Protein AF-A0A352KSY1-F1 (afdb_monomer)

Secondary structure (DSSP, 8-state):
---HHHHHHHHHHHHS--TT-------S-GGGS-HHHHTTS---PPPPPPHHHHHHHHHHHHHHTT-EE-HHHHHHHHHHTTT-HHHHHHHHHHHHHHHTTEE-HHHHHHHH-PPPHHHHHHHHHHHHTT-HHHHHHHHHHHHHTT--HHHHHHHHHHHHHHHHHHHH-GGGHHHHGGGS-HHHHHHHHHHTTT--HHHHHHHHHHHHHHHHHHTT-S-HHHHHHHHHHHHHTT-

pLDDT: mean 88.91, std 5.98, range [48.97, 97.12]

Sequence (235 aa):
MLTKEAFNALLKTLEEPPAHAIFILATTEAEKLLATILSRVQRFDFRKLTVPEIMARLGTVASCENVRADEDALRLIAVNSDGCLRDAESALEQVIALSGNAVGAKDVKEILGTIDIETAREFVNFLIKNNLAGAFRFLHQLNDGGSDPQEFAKALIGYFRKMTVLKVDSSLGKFIGAELTGEQMLNLQEQIRDVSVNDLSAILKKIVAAEQEMKKSPFPFLHLELAAVDIIEKN

Nearest PDB structures (foldseek):
  8vap-assembly1_D  TM=8.338E-01  e=7.666E-12  Escherichia coli
  3glg-assembly2_H  TM=8.133E-01  e=3.381E-11  Escherichia coli K-12
  3glf-assembly2_G  TM=6.514E-01  e=3.090E-11  Escherichia coli K-12
  1njf-assembly4_D  TM=9.514E-01  e=1.301E-05  Escherichia coli
  8umv-assembly1_D  TM=7.364E-01  e=1.002E-06  Homo sapiens

Structure (mmCIF, N/CA/C/O backbone):
data_AF-A0A352KSY1-F1
#
_entry.id   AF-A0A352KSY1-F1
#
loop_
_atom_site.group_PDB
_atom_site.id
_atom_site.type_symbol
_atom_site.label_atom_id
_atom_site.label_alt_id
_atom_site.label_comp_id
_atom_site.label_asym_id
_atom_site.label_entity_id
_atom_site.label_seq_id
_atom_site.pdbx_PDB_ins_code
_atom_site.Cartn_x
_atom_site.Cartn_y
_atom_site.Cartn_z
_atom_site.occupancy
_atom_site.B_iso_or_equiv
_atom_site.auth_seq_id
_atom_site.auth_comp_id
_atom_site.auth_asym_id
_atom_site.auth_atom_id
_atom_site.pdbx_PDB_model_num
ATOM 1 N N . MET A 1 1 ? 22.011 -13.598 -0.277 1.00 62.31 1 MET A N 1
ATOM 2 C CA . MET A 1 1 ? 23.116 -12.614 -0.296 1.00 62.31 1 MET A CA 1
ATOM 3 C C . MET A 1 1 ? 24.342 -13.263 -0.908 1.00 62.31 1 MET A C 1
ATOM 5 O O . MET A 1 1 ? 24.529 -14.454 -0.694 1.00 62.31 1 MET A O 1
ATOM 9 N N . LEU A 1 2 ? 25.131 -12.516 -1.685 1.00 70.50 2 LEU A N 1
ATOM 10 C CA . LEU A 1 2 ? 26.397 -13.015 -2.236 1.00 70.50 2 LEU A CA 1
ATOM 11 C C . LEU A 1 2 ? 27.330 -13.442 -1.093 1.00 70.50 2 LEU A C 1
ATOM 13 O O . LEU A 1 2 ? 27.388 -12.779 -0.056 1.00 70.50 2 LEU A O 1
ATOM 17 N N . THR A 1 3 ? 28.044 -14.552 -1.275 1.00 83.31 3 THR A N 1
ATOM 18 C CA . THR A 1 3 ? 29.060 -14.995 -0.313 1.00 83.31 3 THR A CA 1
ATOM 19 C C . THR A 1 3 ? 30.245 -14.026 -0.306 1.00 83.31 3 THR A C 1
ATOM 21 O O . THR A 1 3 ? 30.450 -13.266 -1.258 1.00 83.31 3 THR A O 1
ATOM 24 N N . LYS A 1 4 ? 31.050 -14.038 0.763 1.00 78.50 4 LYS A N 1
ATOM 25 C CA . LYS A 1 4 ? 32.234 -13.164 0.866 1.00 78.50 4 LYS A CA 1
ATOM 26 C C . LYS A 1 4 ? 33.229 -13.427 -0.268 1.00 78.50 4 LYS A C 1
ATOM 28 O O . LYS A 1 4 ? 33.840 -12.500 -0.792 1.00 78.50 4 LYS A O 1
ATOM 33 N N . GLU A 1 5 ? 33.356 -14.683 -0.677 1.00 84.75 5 GLU A N 1
ATOM 34 C CA . GLU A 1 5 ? 34.229 -15.129 -1.758 1.00 84.75 5 GLU A CA 1
ATOM 35 C C . GLU A 1 5 ? 33.758 -14.573 -3.107 1.00 84.75 5 GLU A C 1
ATOM 37 O O . GLU A 1 5 ? 34.563 -14.026 -3.861 1.00 84.75 5 GLU A O 1
ATOM 42 N N . ALA A 1 6 ? 32.448 -14.628 -3.376 1.00 83.50 6 ALA A N 1
ATOM 43 C CA . ALA A 1 6 ? 31.854 -14.052 -4.582 1.00 83.50 6 ALA A CA 1
ATOM 44 C C . ALA A 1 6 ? 32.019 -12.522 -4.627 1.00 83.50 6 ALA A C 1
ATOM 46 O O . ALA A 1 6 ? 32.294 -11.959 -5.685 1.00 83.50 6 ALA A O 1
ATOM 47 N N . PHE A 1 7 ? 31.927 -11.852 -3.475 1.00 81.00 7 PHE A N 1
ATOM 48 C CA . PHE A 1 7 ? 32.159 -10.411 -3.358 1.00 81.00 7 PHE A CA 1
ATOM 49 C C . PHE A 1 7 ? 33.599 -10.002 -3.696 1.00 81.00 7 PHE A C 1
ATOM 51 O O . PHE A 1 7 ? 33.810 -9.036 -4.427 1.00 81.00 7 PHE A O 1
ATOM 58 N N . ASN A 1 8 ? 34.592 -10.744 -3.203 1.00 80.31 8 ASN A N 1
ATOM 59 C CA . ASN A 1 8 ? 35.999 -10.463 -3.496 1.00 80.31 8 ASN A CA 1
ATOM 60 C C . ASN A 1 8 ? 36.351 -10.725 -4.966 1.00 80.31 8 ASN A C 1
ATOM 62 O O . ASN A 1 8 ? 37.153 -9.992 -5.543 1.00 80.31 8 ASN A O 1
ATOM 66 N N . ALA A 1 9 ? 35.750 -11.749 -5.577 1.00 84.62 9 ALA A N 1
ATOM 67 C CA . ALA A 1 9 ? 35.898 -11.996 -7.007 1.00 84.62 9 ALA A CA 1
ATOM 68 C C . ALA A 1 9 ? 35.322 -10.832 -7.830 1.00 84.62 9 ALA A C 1
ATOM 70 O O . ALA A 1 9 ? 36.007 -10.316 -8.710 1.00 84.62 9 ALA A O 1
ATOM 71 N N . LEU A 1 10 ? 34.120 -10.360 -7.477 1.00 87.50 10 LEU A N 1
ATOM 72 C CA . LEU A 1 10 ? 33.480 -9.218 -8.133 1.00 87.50 10 LEU A CA 1
ATOM 73 C C . LEU A 1 10 ? 34.322 -7.939 -8.021 1.00 87.50 10 LEU A C 1
ATOM 75 O O . LEU A 1 10 ? 34.452 -7.219 -9.004 1.00 87.50 10 LEU A O 1
ATOM 79 N N . LEU A 1 11 ? 34.928 -7.666 -6.860 1.00 87.50 11 LEU A N 1
ATOM 80 C CA . LEU A 1 11 ? 35.776 -6.483 -6.662 1.00 87.50 11 LEU A CA 1
ATOM 81 C C . LEU A 1 11 ? 36.972 -6.444 -7.617 1.00 87.50 11 LEU A C 1
ATOM 83 O O . LEU A 1 11 ? 37.213 -5.406 -8.227 1.00 87.50 11 LEU A O 1
ATOM 87 N N . LYS A 1 12 ? 37.673 -7.571 -7.792 1.00 86.94 12 LYS A N 1
ATOM 88 C CA . LYS A 1 12 ? 38.798 -7.657 -8.738 1.00 86.94 12 LYS A CA 1
ATOM 89 C C . LYS A 1 12 ? 38.348 -7.362 -10.166 1.00 86.94 12 LYS A C 1
ATOM 91 O O . LYS A 1 12 ? 39.032 -6.663 -10.901 1.00 86.94 12 LYS A O 1
ATOM 96 N N . THR A 1 13 ? 37.179 -7.867 -10.550 1.00 89.00 13 THR A N 1
ATOM 97 C CA . THR A 1 13 ? 36.628 -7.637 -11.888 1.00 89.00 13 THR A CA 1
ATOM 98 C C . THR A 1 13 ? 36.093 -6.216 -12.074 1.00 89.00 13 THR A C 1
ATOM 100 O O . THR A 1 13 ? 36.145 -5.700 -13.181 1.00 89.00 13 THR A O 1
ATOM 103 N N . LEU A 1 14 ? 35.600 -5.557 -11.022 1.00 88.94 14 LEU A N 1
ATOM 104 C CA . LEU A 1 14 ? 35.189 -4.149 -11.086 1.00 88.94 14 LEU A CA 1
ATOM 105 C C . LEU A 1 14 ? 36.383 -3.183 -11.145 1.00 88.94 14 LEU A C 1
ATOM 107 O O . LEU A 1 14 ? 36.225 -2.074 -11.646 1.00 88.94 14 LEU A O 1
ATOM 111 N N . GLU A 1 15 ? 37.551 -3.574 -10.628 1.00 87.44 15 GLU A N 1
ATOM 112 C CA . GLU A 1 15 ? 38.789 -2.784 -10.723 1.00 87.44 15 GLU A CA 1
ATOM 113 C C . GLU A 1 15 ? 39.389 -2.801 -12.128 1.00 87.44 15 GLU A C 1
ATOM 115 O O . GLU A 1 15 ? 39.784 -1.755 -12.638 1.00 87.44 15 GLU A O 1
ATOM 120 N N . GLU A 1 16 ? 39.410 -3.970 -12.766 1.00 89.94 16 GLU A N 1
ATOM 121 C CA . GLU A 1 16 ? 39.921 -4.153 -14.125 1.00 89.94 16 GLU A CA 1
ATOM 122 C C . GLU A 1 16 ? 38.861 -4.856 -14.990 1.00 89.94 16 GLU A C 1
ATOM 124 O O . GLU A 1 16 ? 38.991 -6.045 -15.308 1.00 89.94 16 GLU A O 1
ATOM 129 N N . PRO A 1 17 ? 37.764 -4.157 -15.349 1.00 89.38 17 PRO A N 1
ATOM 130 C CA . PRO A 1 17 ? 36.684 -4.767 -16.106 1.00 89.38 17 PRO A CA 1
ATOM 131 C C . PRO A 1 17 ? 37.155 -5.118 -17.523 1.00 89.38 17 PRO A C 1
ATOM 133 O O . PRO A 1 17 ? 37.786 -4.295 -18.193 1.00 89.38 17 PRO A O 1
ATOM 136 N N . PRO A 1 18 ? 36.824 -6.320 -18.032 1.00 92.69 18 PRO A N 1
ATOM 137 C CA . PRO A 1 18 ? 37.067 -6.652 -19.426 1.00 92.69 18 PRO A CA 1
ATOM 138 C C . PRO A 1 18 ? 36.386 -5.632 -20.343 1.00 92.69 18 PRO A C 1
ATOM 140 O O . PRO A 1 18 ? 35.224 -5.299 -20.133 1.00 92.69 18 PRO A O 1
ATOM 143 N N . ALA A 1 19 ? 37.064 -5.199 -21.409 1.00 93.19 19 ALA A N 1
ATOM 144 C CA . ALA A 1 19 ? 36.550 -4.154 -22.305 1.00 93.19 19 ALA A CA 1
ATOM 145 C C . ALA A 1 19 ? 35.193 -4.482 -22.967 1.00 93.19 19 ALA A C 1
ATOM 147 O O . ALA A 1 19 ? 34.510 -3.588 -23.453 1.00 93.19 19 ALA A O 1
ATOM 148 N N . HIS A 1 20 ? 34.804 -5.760 -22.999 1.00 93.88 20 HIS A N 1
ATOM 149 C CA . HIS A 1 20 ? 33.538 -6.229 -23.563 1.00 93.88 20 HIS A CA 1
ATOM 150 C C . HIS A 1 20 ? 32.413 -6.384 -22.525 1.00 93.88 20 HIS A C 1
ATOM 152 O O . HIS A 1 20 ? 31.290 -6.717 -22.901 1.00 93.88 20 HIS A O 1
ATOM 158 N N . ALA A 1 21 ? 32.698 -6.212 -21.231 1.00 92.06 21 ALA A N 1
ATOM 159 C CA . ALA A 1 21 ? 31.757 -6.489 -20.154 1.00 92.06 21 ALA A CA 1
ATOM 160 C C . ALA A 1 21 ? 31.179 -5.194 -19.565 1.00 92.06 21 ALA A C 1
ATOM 162 O O . ALA A 1 21 ? 31.911 -4.265 -19.230 1.00 92.06 21 ALA A O 1
ATOM 163 N N . ILE A 1 22 ? 29.855 -5.166 -19.387 1.00 91.31 22 ILE A N 1
ATOM 164 C CA . ILE A 1 22 ? 29.139 -4.107 -18.669 1.00 91.31 22 ILE A CA 1
ATOM 165 C C . ILE A 1 22 ? 28.475 -4.736 -17.446 1.00 91.31 22 ILE A C 1
ATOM 167 O O . ILE A 1 22 ? 27.723 -5.702 -17.570 1.00 91.31 22 ILE A O 1
ATOM 171 N N . PHE A 1 23 ? 28.736 -4.174 -16.266 1.00 91.19 23 PHE A N 1
ATOM 172 C CA . PHE A 1 23 ? 28.132 -4.619 -15.014 1.00 91.19 23 PHE A CA 1
ATOM 173 C C . PHE A 1 23 ? 26.965 -3.712 -14.634 1.00 91.19 23 PHE A C 1
ATOM 175 O O . PHE A 1 23 ? 27.137 -2.506 -14.465 1.00 91.19 23 PHE A O 1
ATOM 182 N N . ILE A 1 24 ? 25.785 -4.307 -14.456 1.00 92.62 24 ILE A N 1
ATOM 183 C CA . ILE A 1 24 ? 24.602 -3.633 -13.918 1.00 92.62 24 ILE A CA 1
ATOM 184 C C . ILE A 1 24 ? 24.267 -4.297 -12.587 1.00 92.62 24 ILE A C 1
ATOM 186 O O . ILE A 1 24 ? 23.906 -5.472 -12.542 1.00 92.62 24 ILE A O 1
ATOM 190 N N . LEU A 1 25 ? 24.418 -3.546 -11.497 1.00 91.38 25 LEU A N 1
ATOM 191 C CA . LEU A 1 25 ? 24.104 -4.003 -10.147 1.00 91.38 25 LEU A CA 1
ATOM 192 C C . LEU A 1 25 ? 22.786 -3.367 -9.697 1.00 91.38 25 LEU A C 1
ATOM 194 O O . LEU A 1 25 ? 22.633 -2.151 -9.775 1.00 91.38 25 LEU A O 1
ATOM 198 N N . ALA A 1 26 ? 21.860 -4.182 -9.192 1.00 92.69 26 ALA A N 1
ATOM 199 C CA . ALA A 1 26 ? 20.597 -3.729 -8.617 1.00 92.69 26 ALA A CA 1
ATOM 200 C C . ALA A 1 26 ? 20.471 -4.241 -7.175 1.00 92.69 26 ALA A C 1
ATOM 202 O O . ALA A 1 26 ? 20.717 -5.416 -6.903 1.00 92.69 26 ALA A O 1
ATOM 203 N N . THR A 1 27 ? 20.106 -3.359 -6.244 1.00 89.81 27 THR A N 1
ATOM 204 C CA . THR A 1 27 ? 19.865 -3.695 -4.834 1.00 89.81 27 THR A CA 1
ATOM 205 C C . THR A 1 27 ? 18.790 -2.780 -4.257 1.00 89.81 27 THR A C 1
ATOM 207 O O . THR A 1 27 ? 18.682 -1.624 -4.658 1.00 89.81 27 THR A O 1
ATOM 210 N N . THR A 1 28 ? 18.020 -3.288 -3.298 1.00 90.00 28 THR A N 1
ATOM 211 C CA . THR A 1 28 ? 17.089 -2.500 -2.475 1.00 90.00 28 THR A CA 1
ATOM 212 C C . THR A 1 28 ? 17.736 -1.995 -1.181 1.00 90.00 28 THR A C 1
ATOM 214 O O . THR A 1 28 ? 17.131 -1.196 -0.479 1.00 90.00 28 THR A O 1
ATOM 217 N N . GLU A 1 29 ? 18.951 -2.459 -0.864 1.00 88.81 29 GLU A N 1
ATOM 218 C CA . GLU A 1 29 ? 19.676 -2.188 0.388 1.00 88.81 29 GLU A CA 1
ATOM 219 C C . GLU A 1 29 ? 21.105 -1.727 0.060 1.00 88.81 29 GLU A C 1
ATOM 221 O O . GLU A 1 29 ? 22.086 -2.465 0.210 1.00 88.81 29 GLU A O 1
ATOM 226 N N . ALA A 1 30 ? 21.229 -0.521 -0.501 1.00 87.19 30 ALA A N 1
ATOM 227 C CA . ALA A 1 30 ? 22.510 0.023 -0.958 1.00 87.19 30 ALA A CA 1
ATOM 228 C C . ALA A 1 30 ? 23.492 0.264 0.201 1.00 87.19 30 ALA A C 1
ATOM 230 O O . ALA A 1 30 ? 24.701 0.139 0.026 1.00 87.19 30 ALA A O 1
ATOM 231 N N . GLU A 1 31 ? 22.981 0.549 1.394 1.00 85.62 31 GLU A N 1
ATOM 232 C CA . GLU A 1 31 ? 23.737 0.739 2.632 1.00 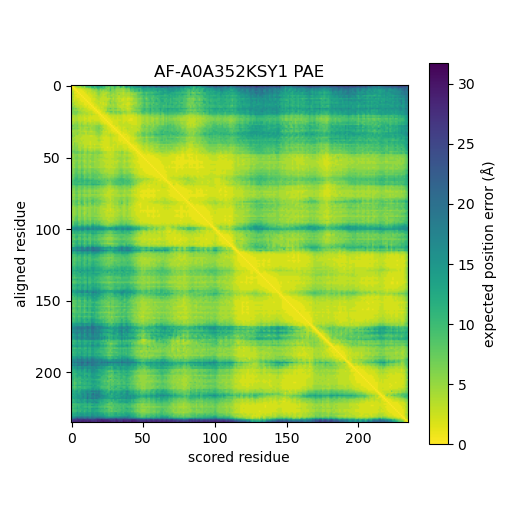85.62 31 GLU A CA 1
ATOM 233 C C . GLU A 1 31 ? 24.431 -0.533 3.129 1.00 85.62 31 GLU A C 1
ATOM 235 O O . GLU A 1 31 ? 25.406 -0.451 3.873 1.00 85.62 31 GLU A O 1
ATOM 240 N N . LYS A 1 32 ? 23.966 -1.713 2.698 1.00 85.44 32 LYS A N 1
ATOM 241 C CA . LYS A 1 32 ? 24.622 -2.991 3.002 1.00 85.44 32 LYS A CA 1
ATOM 242 C C . LYS A 1 32 ? 25.787 -3.299 2.061 1.00 85.44 32 LYS A C 1
ATOM 244 O O . LYS A 1 32 ? 26.522 -4.259 2.301 1.00 85.44 32 LYS A O 1
ATOM 249 N N . LEU A 1 33 ? 25.964 -2.522 0.990 1.00 84.62 33 LEU A N 1
ATOM 250 C CA . LEU A 1 33 ? 27.108 -2.664 0.096 1.00 84.62 33 LEU A CA 1
ATOM 251 C C . LEU A 1 33 ? 28.351 -2.007 0.695 1.00 84.62 33 LEU A C 1
ATOM 253 O O . LEU A 1 33 ? 28.305 -0.943 1.306 1.00 84.62 33 LEU A O 1
ATOM 257 N N . LEU A 1 34 ? 29.498 -2.643 0.470 1.00 84.88 34 LEU A N 1
ATOM 258 C CA . LEU A 1 34 ? 30.784 -2.105 0.891 1.00 84.88 34 LEU A CA 1
ATOM 259 C C . LEU A 1 34 ? 31.100 -0.817 0.123 1.00 84.88 34 LEU A C 1
ATOM 261 O O . LEU A 1 34 ? 30.922 -0.743 -1.096 1.00 84.88 34 LEU A O 1
ATOM 265 N N . ALA A 1 35 ? 31.675 0.163 0.823 1.00 86.62 35 ALA A N 1
ATOM 266 C CA . ALA A 1 35 ? 32.109 1.426 0.226 1.00 86.62 35 ALA A CA 1
ATOM 267 C C . ALA A 1 35 ? 33.073 1.230 -0.963 1.00 86.62 35 ALA A C 1
ATOM 269 O O . ALA A 1 35 ? 33.082 2.036 -1.889 1.00 86.62 35 ALA A O 1
ATOM 270 N N . THR A 1 36 ? 33.839 0.132 -0.977 1.00 88.50 36 THR A N 1
ATOM 271 C CA . THR A 1 36 ? 34.757 -0.229 -2.069 1.00 88.50 36 THR A CA 1
ATOM 272 C C . THR A 1 36 ? 34.050 -0.522 -3.392 1.00 88.50 36 THR A C 1
ATOM 274 O O . THR A 1 36 ? 34.615 -0.241 -4.447 1.00 88.50 36 THR A O 1
ATOM 277 N N . ILE A 1 37 ? 32.824 -1.049 -3.361 1.00 88.44 37 ILE A N 1
ATOM 278 C CA . ILE A 1 37 ? 32.004 -1.251 -4.565 1.00 88.44 37 ILE A CA 1
ATOM 279 C C . ILE A 1 37 ? 31.373 0.069 -4.975 1.00 88.44 37 ILE A C 1
ATOM 281 O O . ILE A 1 37 ? 31.446 0.446 -6.140 1.00 88.44 37 ILE A O 1
ATOM 285 N N . LEU A 1 38 ? 30.802 0.794 -4.009 1.00 88.25 38 LEU A N 1
ATOM 286 C CA . LEU A 1 38 ? 30.134 2.069 -4.265 1.00 88.25 38 LEU A CA 1
ATOM 287 C C . LEU A 1 38 ? 31.075 3.105 -4.897 1.00 88.25 38 LEU A C 1
ATOM 289 O O . LEU A 1 38 ? 30.627 3.913 -5.700 1.00 88.25 38 LEU A O 1
ATOM 293 N N . SER A 1 39 ? 32.377 3.051 -4.602 1.00 90.62 39 SER A N 1
ATOM 294 C CA . SER A 1 39 ? 33.374 3.940 -5.210 1.00 90.62 39 SER A CA 1
ATOM 295 C C . SER A 1 39 ? 33.760 3.580 -6.653 1.00 90.62 39 SER A C 1
ATOM 297 O O . SER A 1 39 ? 34.510 4.329 -7.270 1.00 90.62 39 SER A O 1
ATOM 299 N N . ARG A 1 40 ? 33.332 2.421 -7.171 1.00 91.56 40 ARG A N 1
ATOM 300 C CA . ARG A 1 40 ? 33.703 1.881 -8.498 1.00 91.56 40 ARG A CA 1
ATOM 301 C C . ARG A 1 40 ? 32.510 1.754 -9.446 1.00 91.56 40 ARG A C 1
ATOM 303 O O . ARG A 1 40 ? 32.656 1.246 -10.552 1.00 91.56 40 ARG A O 1
ATOM 310 N N . VAL A 1 41 ? 31.329 2.197 -9.021 1.00 91.00 41 VAL A N 1
ATOM 311 C CA . VAL A 1 41 ? 30.102 2.136 -9.819 1.00 91.00 41 VAL A CA 1
ATOM 312 C C . VAL A 1 41 ? 29.494 3.519 -9.962 1.00 91.00 41 VAL A C 1
ATOM 314 O O . VAL A 1 41 ? 29.557 4.343 -9.050 1.00 91.00 41 VAL A O 1
ATOM 317 N N . GLN A 1 42 ? 28.839 3.756 -11.094 1.00 93.06 42 GLN A N 1
ATOM 318 C CA . GLN A 1 42 ? 27.920 4.877 -11.202 1.00 93.06 42 GLN A CA 1
ATOM 319 C C . GLN A 1 42 ? 26.627 4.504 -10.476 1.00 93.06 42 GLN A C 1
ATOM 321 O O . GLN A 1 42 ? 25.911 3.591 -10.891 1.00 93.06 42 GLN A O 1
ATOM 326 N N . ARG A 1 43 ? 26.329 5.207 -9.382 1.00 91.50 43 ARG A N 1
ATOM 327 C CA . ARG A 1 43 ? 25.093 4.998 -8.629 1.00 91.50 43 ARG A CA 1
ATOM 328 C C . ARG A 1 43 ? 23.944 5.762 -9.280 1.00 91.50 43 ARG A C 1
ATOM 330 O O . ARG A 1 43 ? 24.074 6.948 -9.581 1.00 91.50 43 ARG A O 1
ATOM 337 N N . PHE A 1 44 ? 22.823 5.068 -9.441 1.00 93.81 44 PHE A N 1
ATOM 338 C CA . PHE A 1 44 ? 21.536 5.638 -9.814 1.00 93.81 44 PHE A CA 1
ATOM 339 C C . PHE A 1 44 ? 20.514 5.238 -8.757 1.00 93.81 44 PHE A C 1
ATOM 341 O O . PHE A 1 44 ? 20.298 4.050 -8.523 1.00 93.81 44 PHE A O 1
ATOM 348 N N . ASP A 1 45 ? 19.913 6.233 -8.112 1.00 91.44 45 ASP A N 1
ATOM 349 C CA . ASP A 1 45 ? 18.861 6.014 -7.128 1.00 91.44 45 ASP A CA 1
ATOM 350 C C . ASP A 1 45 ? 17.499 6.152 -7.804 1.00 91.44 45 ASP A C 1
ATOM 352 O O . ASP A 1 45 ? 17.158 7.198 -8.360 1.00 91.44 45 ASP A O 1
ATOM 356 N N . PHE A 1 46 ? 16.712 5.082 -7.748 1.00 91.31 46 PHE A N 1
ATOM 357 C CA . PHE A 1 46 ? 15.337 5.087 -8.222 1.00 91.31 46 PHE A CA 1
ATOM 358 C C . PHE A 1 46 ? 14.416 5.452 -7.064 1.00 91.31 46 PHE A C 1
ATOM 360 O O . PHE A 1 46 ? 14.462 4.843 -5.996 1.00 91.31 46 PHE A O 1
ATOM 367 N N . ARG A 1 47 ? 13.563 6.453 -7.280 1.00 91.62 47 ARG A N 1
ATOM 368 C CA . ARG A 1 47 ? 12.470 6.763 -6.357 1.00 91.62 47 ARG A CA 1
ATOM 369 C C . ARG A 1 47 ? 11.245 5.915 -6.682 1.00 91.62 47 ARG A C 1
ATOM 371 O O . ARG A 1 47 ? 11.066 5.482 -7.818 1.00 91.62 47 ARG A O 1
ATOM 378 N N . LYS A 1 48 ? 10.359 5.776 -5.697 1.00 91.06 48 LYS A N 1
ATOM 379 C CA . LYS A 1 48 ? 8.993 5.305 -5.931 1.00 91.06 48 LYS A CA 1
ATOM 380 C C . LYS A 1 48 ? 8.295 6.182 -6.973 1.00 91.06 48 LYS A C 1
ATOM 382 O O . LYS A 1 48 ? 8.503 7.404 -7.021 1.00 91.06 48 LYS A O 1
ATOM 387 N N . LEU A 1 49 ? 7.470 5.546 -7.796 1.00 94.12 49 LEU A N 1
ATOM 388 C CA . LEU A 1 49 ? 6.593 6.263 -8.709 1.00 94.12 49 LEU A CA 1
ATOM 389 C C . LEU A 1 49 ? 5.456 6.916 -7.929 1.00 94.12 49 LEU A C 1
ATOM 391 O O . LEU A 1 49 ? 5.000 6.415 -6.902 1.00 94.12 49 LEU A O 1
ATOM 395 N N . THR A 1 50 ? 5.013 8.057 -8.429 1.00 93.50 50 THR A N 1
ATOM 396 C CA . THR A 1 50 ? 3.820 8.736 -7.937 1.00 93.50 50 THR A CA 1
ATOM 397 C C . THR A 1 50 ? 2.569 8.062 -8.499 1.00 93.50 50 THR A C 1
ATOM 399 O O . THR A 1 50 ? 2.611 7.429 -9.555 1.00 93.50 50 THR A O 1
ATOM 402 N N . VAL A 1 51 ? 1.432 8.229 -7.821 1.00 93.06 51 VAL A N 1
ATOM 403 C CA . VAL A 1 51 ? 0.143 7.687 -8.285 1.00 93.06 51 VAL A CA 1
ATOM 404 C C . VAL A 1 51 ? -0.184 8.108 -9.730 1.00 93.06 51 VAL A C 1
ATOM 406 O O . VAL A 1 51 ? -0.507 7.223 -10.519 1.00 93.06 51 VAL A O 1
ATOM 409 N N . PRO A 1 52 ? -0.016 9.383 -10.149 1.00 94.31 52 PRO A N 1
ATOM 410 C CA . PRO A 1 52 ? -0.264 9.778 -11.537 1.00 94.31 52 PRO A CA 1
ATOM 411 C C . PRO A 1 52 ? 0.666 9.096 -12.550 1.00 94.31 52 PRO A C 1
ATOM 413 O O . PRO A 1 52 ? 0.224 8.754 -13.643 1.00 94.31 52 PRO A O 1
ATOM 416 N N . GLU A 1 53 ? 1.938 8.869 -12.198 1.00 95.62 53 GLU A N 1
ATOM 417 C CA . GLU A 1 53 ? 2.888 8.155 -13.067 1.00 95.62 53 GLU A CA 1
ATOM 418 C C . GLU A 1 53 ? 2.463 6.697 -13.277 1.00 95.62 53 GLU A C 1
ATOM 420 O O . GLU A 1 53 ? 2.498 6.204 -14.405 1.00 95.62 53 GLU A O 1
ATOM 425 N N . ILE A 1 54 ? 2.014 6.022 -12.212 1.00 96.88 54 ILE A N 1
ATOM 426 C CA . ILE A 1 54 ? 1.499 4.651 -12.306 1.00 96.88 54 ILE A CA 1
ATOM 427 C C . ILE A 1 54 ? 0.197 4.629 -13.107 1.00 96.88 54 ILE A C 1
ATOM 429 O O . ILE A 1 54 ? 0.088 3.845 -14.043 1.00 96.88 54 ILE A O 1
ATOM 433 N N . MET A 1 55 ? -0.762 5.511 -12.813 1.00 96.62 55 MET A N 1
ATOM 434 C CA . MET A 1 55 ? -2.030 5.586 -13.551 1.00 96.62 55 MET A CA 1
ATOM 435 C C . MET A 1 55 ? -1.814 5.805 -15.051 1.00 96.62 55 MET A C 1
ATOM 437 O O . MET A 1 55 ? -2.440 5.127 -15.861 1.00 96.62 55 MET A O 1
ATOM 441 N N . ALA A 1 56 ? -0.903 6.706 -15.435 1.00 96.62 56 ALA A N 1
ATOM 442 C CA . ALA A 1 56 ? -0.577 6.947 -16.840 1.00 96.62 56 ALA A CA 1
ATOM 443 C C . ALA A 1 56 ? -0.009 5.689 -17.515 1.00 96.62 56 ALA A C 1
ATOM 445 O O . ALA A 1 56 ? -0.374 5.355 -18.648 1.00 96.62 56 ALA A O 1
ATOM 446 N N . ARG A 1 57 ? 0.859 4.958 -16.807 1.00 97.12 57 ARG A N 1
ATOM 447 C CA . ARG A 1 57 ? 1.423 3.702 -17.300 1.00 97.12 57 ARG A CA 1
ATOM 448 C C . ARG A 1 57 ? 0.358 2.615 -17.432 1.00 97.12 57 ARG A C 1
ATOM 450 O O . ARG A 1 57 ? 0.263 2.018 -18.500 1.00 97.12 57 ARG A O 1
ATOM 457 N N . LEU A 1 58 ? -0.472 2.412 -16.412 1.00 96.69 58 LEU A N 1
ATOM 458 C CA . LEU A 1 58 ? -1.567 1.441 -16.445 1.00 96.69 58 LEU A CA 1
ATOM 459 C C . LEU A 1 58 ? -2.589 1.769 -17.540 1.00 96.69 58 LEU A C 1
ATOM 461 O O . LEU A 1 58 ? -3.031 0.869 -18.242 1.00 96.69 58 LEU A O 1
ATOM 465 N N . GLY A 1 59 ? -2.916 3.047 -17.748 1.00 96.31 59 GLY A N 1
ATOM 466 C CA . GLY A 1 59 ? -3.798 3.476 -18.837 1.00 96.31 59 GLY A CA 1
ATOM 467 C C . GLY A 1 59 ? -3.212 3.186 -20.222 1.00 96.31 59 GLY A C 1
ATOM 468 O O . GLY A 1 59 ? -3.938 2.786 -21.133 1.00 96.31 59 GLY A O 1
ATOM 469 N N . THR A 1 60 ? -1.889 3.318 -20.373 1.00 96.12 60 THR A N 1
ATOM 470 C CA . THR A 1 60 ? -1.182 2.918 -21.601 1.00 96.12 60 THR A CA 1
ATOM 471 C C . THR A 1 60 ? -1.276 1.407 -21.816 1.00 96.12 60 THR A C 1
ATOM 473 O O . THR A 1 60 ? -1.630 0.977 -22.910 1.00 96.12 60 THR A O 1
ATOM 476 N N . VAL A 1 61 ? -1.018 0.609 -20.773 1.00 94.56 61 VAL A N 1
ATOM 477 C CA . VAL A 1 61 ? -1.114 -0.861 -20.823 1.00 94.56 61 VAL A CA 1
ATOM 478 C C . VAL A 1 61 ? -2.538 -1.303 -21.164 1.00 94.56 61 VAL A C 1
ATOM 480 O O . VAL A 1 61 ? -2.728 -2.044 -22.122 1.00 94.56 61 VAL A O 1
ATOM 483 N N . ALA A 1 62 ? -3.550 -0.774 -20.471 1.00 94.12 62 ALA A N 1
ATOM 484 C CA . ALA A 1 62 ? -4.954 -1.076 -20.745 1.00 94.12 62 ALA A CA 1
ATOM 485 C C . ALA A 1 62 ? -5.341 -0.746 -22.197 1.00 94.12 62 ALA A C 1
ATOM 487 O O . ALA A 1 62 ? -6.010 -1.537 -22.856 1.00 94.12 62 ALA A O 1
ATOM 488 N N . SER A 1 63 ? -4.858 0.382 -22.732 1.00 93.19 63 SER A N 1
ATOM 489 C CA . SER A 1 63 ? -5.105 0.766 -24.128 1.00 93.19 63 SER A CA 1
ATOM 490 C C . SER A 1 63 ? -4.440 -0.188 -25.127 1.00 93.19 63 SER A C 1
ATOM 492 O O . SER A 1 63 ? -5.064 -0.549 -26.122 1.00 93.19 63 SER A O 1
ATOM 494 N N . CYS A 1 64 ? -3.200 -0.618 -24.869 1.00 93.62 64 CYS A N 1
ATOM 495 C CA . CYS A 1 64 ? -2.496 -1.608 -25.693 1.00 93.62 64 CYS A CA 1
ATOM 496 C C . CYS A 1 64 ? -3.227 -2.958 -25.730 1.00 93.62 64 CYS A C 1
ATOM 498 O O . CYS A 1 64 ? -3.308 -3.578 -26.789 1.00 93.62 64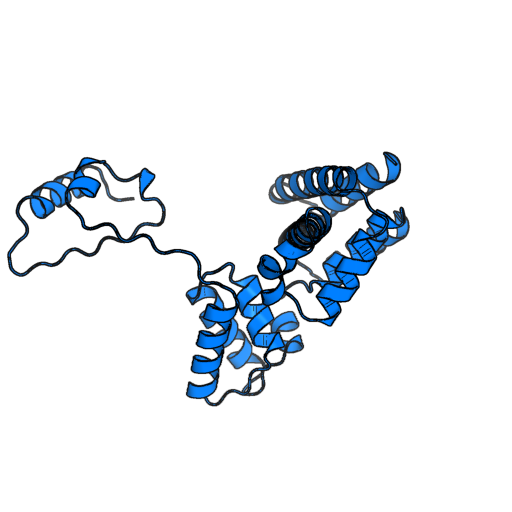 CYS A O 1
ATOM 500 N N . GLU A 1 65 ? -3.814 -3.363 -24.605 1.00 90.94 65 GLU A N 1
ATOM 501 C CA . GLU A 1 65 ? -4.565 -4.615 -24.459 1.00 90.94 65 GLU A CA 1
ATOM 502 C C . GLU A 1 65 ? -6.049 -4.493 -24.870 1.00 90.94 65 GLU A C 1
ATOM 504 O O . GLU A 1 65 ? -6.811 -5.449 -24.753 1.00 90.94 65 GLU A O 1
ATOM 509 N N . ASN A 1 66 ? -6.483 -3.338 -25.397 1.00 92.38 66 ASN A N 1
ATOM 510 C CA . ASN A 1 66 ? -7.881 -3.042 -25.758 1.00 92.38 66 ASN A CA 1
ATOM 511 C C . ASN A 1 66 ? -8.880 -3.217 -24.595 1.00 92.38 66 ASN A C 1
ATOM 513 O O . ASN A 1 66 ? -10.030 -3.624 -24.790 1.00 92.38 66 ASN A O 1
ATOM 517 N N . VAL A 1 67 ? -8.450 -2.873 -23.384 1.00 93.69 67 VAL A N 1
ATOM 518 C CA . VAL A 1 67 ? -9.248 -2.903 -22.156 1.00 93.69 67 VAL A CA 1
ATOM 519 C C . VAL A 1 67 ? -9.707 -1.488 -21.816 1.00 93.69 67 VAL A C 1
ATOM 521 O O . VAL A 1 67 ? -8.919 -0.543 -21.764 1.00 93.69 67 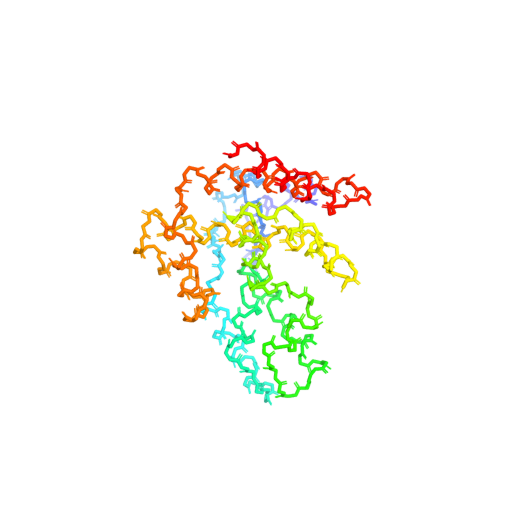VAL A O 1
ATOM 524 N N . ARG A 1 68 ? -10.997 -1.335 -21.517 1.00 92.88 68 ARG A N 1
ATOM 525 C CA . ARG A 1 68 ? -11.558 -0.106 -20.958 1.00 92.88 68 ARG A CA 1
ATOM 526 C C . ARG A 1 68 ? -11.446 -0.155 -19.436 1.00 92.88 68 ARG A C 1
ATOM 528 O O . ARG A 1 68 ? -12.235 -0.837 -18.793 1.00 92.88 68 ARG A O 1
ATOM 535 N N . ALA A 1 69 ? -10.490 0.575 -18.873 1.00 93.56 69 ALA A N 1
ATOM 536 C CA . ALA A 1 69 ? -10.339 0.727 -17.428 1.00 93.56 69 ALA A CA 1
ATOM 537 C C . ALA A 1 69 ? -10.784 2.122 -16.975 1.00 93.56 69 ALA A C 1
ATOM 539 O O . ALA A 1 69 ? -10.356 3.129 -17.543 1.00 93.56 69 ALA A O 1
ATOM 540 N N . ASP A 1 70 ? -11.633 2.178 -15.952 1.00 93.31 70 ASP A N 1
ATOM 541 C CA . ASP A 1 70 ? -12.076 3.434 -15.353 1.00 93.31 70 ASP A CA 1
ATOM 542 C C . ASP A 1 70 ? -10.929 4.113 -14.593 1.00 93.31 70 ASP A C 1
ATOM 544 O O . ASP A 1 70 ? -10.087 3.457 -13.975 1.00 93.31 70 ASP A O 1
ATOM 548 N N . GLU A 1 71 ? -10.911 5.448 -14.578 1.00 92.31 71 GLU A N 1
ATOM 549 C CA . GLU A 1 71 ? -9.854 6.208 -13.900 1.00 92.31 71 GLU A CA 1
ATOM 550 C C . GLU A 1 71 ? -9.775 5.873 -12.401 1.00 92.31 71 GLU A C 1
ATOM 552 O O . GLU A 1 71 ? -8.684 5.707 -11.857 1.00 92.31 71 GLU A O 1
ATOM 557 N N . ASP A 1 72 ? -10.924 5.706 -11.743 1.00 90.25 72 ASP A N 1
ATOM 558 C CA . ASP A 1 72 ? -10.987 5.328 -10.330 1.00 90.25 72 ASP A CA 1
ATOM 559 C C . ASP A 1 72 ? -10.438 3.915 -10.085 1.00 90.25 72 ASP A C 1
ATOM 561 O O . ASP A 1 72 ? -9.806 3.676 -9.057 1.00 90.25 72 ASP A O 1
ATOM 565 N N . ALA A 1 73 ? -10.608 2.992 -11.039 1.00 91.94 73 ALA A N 1
ATOM 566 C CA . ALA A 1 73 ? -10.034 1.650 -10.967 1.00 91.94 73 ALA A CA 1
ATOM 567 C C . ALA A 1 73 ? -8.502 1.710 -11.038 1.00 91.94 73 ALA A C 1
ATOM 569 O O . ALA A 1 73 ? -7.808 1.148 -10.188 1.00 91.94 73 ALA A O 1
ATOM 570 N N . LEU A 1 74 ? -7.970 2.467 -12.004 1.00 94.25 74 LEU A N 1
ATOM 571 C CA . LEU A 1 74 ? -6.530 2.679 -12.150 1.00 94.25 74 LEU A CA 1
ATOM 572 C C . LEU A 1 74 ? -5.931 3.392 -10.934 1.00 94.25 74 LEU A C 1
ATOM 574 O O . LEU A 1 74 ? -4.834 3.039 -10.499 1.00 94.25 74 LEU A O 1
ATOM 578 N N . ARG A 1 75 ? -6.648 4.368 -10.361 1.00 93.25 75 ARG A N 1
ATOM 579 C CA . ARG A 1 75 ? -6.229 5.066 -9.139 1.00 93.25 75 ARG A CA 1
ATOM 580 C C . ARG A 1 75 ? -6.172 4.112 -7.953 1.00 93.25 75 ARG A C 1
ATOM 582 O O . ARG A 1 75 ? -5.180 4.126 -7.230 1.00 93.25 75 ARG A O 1
ATOM 589 N N . LEU A 1 76 ? -7.189 3.267 -7.770 1.00 90.44 76 LEU A N 1
ATOM 590 C CA . LEU A 1 76 ? -7.203 2.268 -6.699 1.00 90.44 76 LEU A CA 1
ATOM 591 C C . LEU A 1 76 ? -6.023 1.305 -6.816 1.00 90.44 76 LEU A C 1
ATOM 593 O O . LEU A 1 76 ? -5.332 1.090 -5.823 1.00 90.44 76 LEU A O 1
ATOM 597 N N . ILE A 1 77 ? -5.741 0.780 -8.011 1.00 93.12 77 ILE A N 1
ATOM 598 C CA . ILE A 1 77 ? -4.569 -0.080 -8.227 1.00 93.12 77 ILE A CA 1
ATOM 599 C C . ILE A 1 77 ? -3.290 0.690 -7.877 1.00 93.12 77 ILE A C 1
ATOM 601 O O . ILE A 1 77 ? -2.514 0.246 -7.038 1.00 93.12 77 ILE A O 1
ATOM 605 N N . ALA A 1 78 ? -3.109 1.888 -8.437 1.00 93.19 78 ALA A N 1
ATOM 606 C CA . ALA A 1 78 ? -1.908 2.692 -8.232 1.00 93.19 78 ALA A CA 1
ATOM 607 C C . ALA A 1 78 ? -1.640 3.051 -6.759 1.00 93.19 78 ALA A C 1
ATOM 609 O O . ALA A 1 78 ? -0.486 3.038 -6.328 1.00 93.19 78 ALA A O 1
ATOM 610 N N . VAL A 1 79 ? -2.685 3.357 -5.982 1.00 89.06 79 VAL A N 1
ATOM 611 C CA . VAL A 1 79 ? -2.576 3.636 -4.541 1.00 89.06 79 VAL A CA 1
ATOM 612 C C . VAL A 1 79 ? -2.170 2.379 -3.770 1.00 89.06 79 VAL A C 1
ATOM 614 O O . VAL A 1 79 ? -1.287 2.453 -2.916 1.00 89.06 79 VAL A O 1
ATOM 617 N N . ASN A 1 80 ? -2.768 1.228 -4.088 1.00 87.62 80 ASN A N 1
ATOM 618 C CA . ASN A 1 80 ? -2.473 -0.036 -3.406 1.00 87.62 80 ASN A CA 1
ATOM 619 C C . ASN A 1 80 ? -1.089 -0.608 -3.757 1.00 87.62 80 ASN A C 1
ATOM 621 O O . ASN A 1 80 ? -0.535 -1.378 -2.980 1.00 87.62 80 ASN A O 1
ATOM 625 N N . SER A 1 81 ? -0.488 -0.205 -4.879 1.00 89.81 81 SER A N 1
ATOM 626 C CA . SER A 1 81 ? 0.847 -0.670 -5.282 1.00 89.81 81 SER A CA 1
ATOM 627 C C . SER A 1 81 ? 2.019 0.070 -4.623 1.00 89.81 81 SER A C 1
ATOM 629 O O . SER A 1 81 ? 3.167 -0.253 -4.915 1.00 89.81 81 SER A O 1
ATOM 631 N N . ASP A 1 82 ? 1.778 1.079 -3.776 1.00 87.00 82 ASP A N 1
ATOM 632 C CA . ASP A 1 82 ? 2.806 1.793 -2.987 1.00 87.00 82 ASP A CA 1
ATOM 633 C C . ASP A 1 82 ? 4.064 2.213 -3.793 1.00 87.00 82 ASP A C 1
ATOM 635 O O . ASP A 1 82 ? 5.214 2.116 -3.345 1.00 87.00 82 ASP A O 1
ATOM 639 N N . GLY A 1 83 ? 3.858 2.681 -5.028 1.00 90.88 83 GLY A N 1
ATOM 640 C CA . GLY A 1 83 ? 4.940 3.134 -5.906 1.00 90.88 83 GLY A CA 1
ATOM 641 C C . GLY A 1 83 ? 5.644 2.034 -6.714 1.00 90.88 83 GLY A C 1
ATOM 642 O O . GLY A 1 83 ? 6.545 2.358 -7.495 1.00 90.88 83 GLY A O 1
ATOM 643 N N . CYS A 1 84 ? 5.262 0.762 -6.546 1.00 93.56 84 CYS A N 1
ATOM 644 C CA . CYS A 1 84 ? 5.790 -0.386 -7.281 1.00 93.56 84 CYS A CA 1
ATOM 645 C C . CYS A 1 84 ? 4.995 -0.626 -8.571 1.00 93.56 84 CYS A C 1
ATOM 647 O O . CYS A 1 84 ? 3.875 -1.133 -8.550 1.00 93.56 84 CYS A O 1
ATOM 649 N N . LEU A 1 85 ? 5.588 -0.295 -9.722 1.00 95.19 85 LEU A N 1
ATOM 650 C CA . LEU A 1 85 ? 4.915 -0.485 -11.011 1.00 95.19 85 LEU A CA 1
ATOM 651 C C . LEU A 1 85 ? 4.611 -1.955 -11.313 1.00 95.19 85 LEU A C 1
ATOM 653 O O . LEU A 1 85 ? 3.570 -2.259 -11.880 1.00 95.19 85 LEU A O 1
ATOM 657 N N . ARG A 1 86 ? 5.515 -2.862 -10.933 1.00 94.50 86 ARG A N 1
ATOM 658 C CA . ARG A 1 86 ? 5.347 -4.293 -11.190 1.00 94.50 86 ARG A CA 1
ATOM 659 C C . ARG A 1 86 ? 4.112 -4.846 -10.483 1.00 94.50 86 ARG A C 1
ATOM 661 O O . ARG A 1 86 ? 3.366 -5.612 -11.086 1.00 94.50 86 ARG A O 1
ATOM 668 N N . ASP A 1 87 ? 3.903 -4.451 -9.230 1.00 93.75 87 ASP A N 1
ATOM 669 C CA . ASP A 1 87 ? 2.739 -4.884 -8.456 1.00 9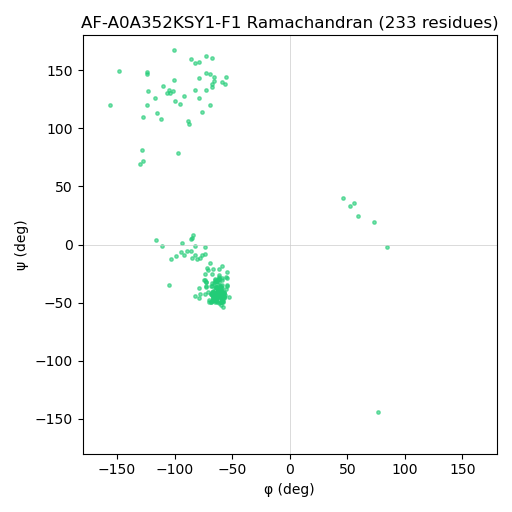3.75 87 ASP A CA 1
ATOM 670 C C . ASP A 1 87 ? 1.456 -4.284 -9.046 1.00 93.75 87 ASP A C 1
ATOM 672 O O . ASP A 1 87 ? 0.440 -4.967 -9.122 1.00 93.75 87 ASP A O 1
ATOM 676 N N . ALA A 1 88 ? 1.524 -3.047 -9.552 1.00 95.62 88 ALA A N 1
ATOM 677 C CA . ALA A 1 88 ? 0.414 -2.390 -10.238 1.00 95.62 88 ALA A CA 1
ATOM 678 C C . ALA A 1 88 ? 0.025 -3.084 -11.553 1.00 95.62 88 ALA A C 1
ATOM 680 O O . ALA A 1 88 ? -1.155 -3.336 -11.788 1.00 95.62 88 ALA A O 1
ATOM 681 N N . GLU A 1 89 ? 1.002 -3.405 -12.408 1.00 95.62 89 GLU A N 1
ATOM 682 C CA . GLU A 1 89 ? 0.768 -4.126 -13.668 1.00 95.62 89 GLU A CA 1
ATOM 683 C C . GLU A 1 89 ? 0.225 -5.538 -13.382 1.00 95.62 89 GLU A C 1
ATOM 685 O O . GLU A 1 89 ? -0.781 -5.927 -13.968 1.00 95.62 89 GLU A O 1
ATOM 690 N N . SER A 1 90 ? 0.787 -6.250 -12.395 1.00 95.31 90 SER A N 1
ATOM 691 C CA . SER A 1 90 ? 0.306 -7.585 -11.991 1.00 95.31 90 SER A CA 1
ATOM 692 C C . SER A 1 90 ? -1.136 -7.550 -11.467 1.00 95.31 90 SER A C 1
ATOM 694 O O . SER A 1 90 ? -1.948 -8.414 -11.794 1.00 95.31 90 SER A O 1
ATOM 696 N N . ALA A 1 91 ? -1.475 -6.537 -10.665 1.00 93.44 91 ALA A N 1
ATOM 697 C CA . ALA A 1 91 ? -2.829 -6.340 -10.160 1.00 93.44 91 ALA A CA 1
ATOM 698 C C . ALA A 1 91 ? -3.819 -6.013 -11.288 1.00 93.44 91 ALA A C 1
ATOM 700 O O . ALA A 1 91 ? -4.923 -6.553 -11.311 1.00 93.44 91 ALA A O 1
ATOM 701 N N . LEU A 1 92 ? -3.427 -5.168 -12.247 1.00 94.94 92 LEU A N 1
ATOM 702 C CA . LEU A 1 92 ? -4.254 -4.868 -13.416 1.00 94.94 92 LEU A CA 1
ATOM 703 C C . LEU A 1 92 ? -4.500 -6.123 -14.263 1.00 94.94 92 LEU A C 1
ATOM 705 O O . LEU A 1 92 ? -5.645 -6.388 -14.621 1.00 94.94 92 LEU A O 1
ATOM 709 N N . GLU A 1 93 ? -3.462 -6.913 -14.540 1.00 93.69 93 GLU A N 1
ATOM 710 C CA . GLU A 1 93 ? -3.582 -8.187 -15.263 1.00 93.69 93 GLU A CA 1
ATOM 711 C C . GLU A 1 93 ? -4.557 -9.144 -14.568 1.00 93.69 93 GLU A C 1
ATOM 713 O O . GLU A 1 93 ? -5.430 -9.723 -15.218 1.00 93.69 93 GLU A O 1
ATOM 718 N N . GLN A 1 94 ? -4.461 -9.273 -13.242 1.00 93.38 94 GLN A N 1
ATOM 719 C CA . GLN A 1 94 ? -5.371 -10.105 -12.456 1.00 93.38 94 GLN A CA 1
ATOM 720 C C . GLN A 1 94 ? -6.827 -9.636 -12.577 1.00 93.38 94 GLN A C 1
ATOM 722 O O . GLN A 1 94 ? -7.729 -10.462 -12.724 1.00 93.38 94 GLN A O 1
ATOM 727 N N . VAL A 1 95 ? -7.064 -8.322 -12.532 1.00 93.62 95 VAL A N 1
ATOM 728 C CA . VAL A 1 95 ? -8.415 -7.759 -12.653 1.00 93.62 95 VAL A CA 1
ATOM 729 C C . VAL A 1 95 ? -8.974 -7.966 -14.062 1.00 93.62 95 VAL A C 1
ATOM 731 O O . VAL A 1 95 ? -10.115 -8.400 -14.209 1.00 93.62 95 VAL A O 1
ATOM 734 N N . ILE A 1 96 ? -8.164 -7.749 -15.102 1.00 93.06 96 ILE A N 1
ATOM 735 C CA . ILE A 1 96 ? -8.551 -7.994 -16.502 1.00 93.06 96 ILE A CA 1
ATOM 736 C C . ILE A 1 96 ? -8.919 -9.463 -16.722 1.00 93.06 96 ILE A C 1
ATOM 738 O O . ILE A 1 96 ? -9.919 -9.761 -17.374 1.00 93.06 96 ILE A O 1
ATOM 742 N N . ALA A 1 97 ? -8.149 -10.393 -16.154 1.00 92.06 97 ALA A N 1
ATOM 743 C CA . ALA A 1 97 ? -8.394 -11.823 -16.315 1.00 92.06 97 ALA A CA 1
ATOM 744 C C . ALA A 1 97 ? -9.759 -12.277 -15.761 1.00 92.06 97 ALA A C 1
ATOM 746 O O . ALA A 1 97 ? -10.303 -13.275 -16.234 1.00 92.06 97 ALA A O 1
ATOM 747 N N . LEU A 1 98 ? -10.311 -11.560 -14.776 1.00 90.94 98 LEU A N 1
ATOM 748 C CA . LEU A 1 98 ? -11.547 -11.931 -14.079 1.00 90.94 98 LEU A CA 1
ATOM 749 C C . LEU A 1 98 ? -12.762 -11.083 -14.495 1.00 90.94 98 LEU A C 1
ATOM 751 O O . LEU A 1 98 ? -13.861 -11.628 -14.588 1.00 90.94 98 LEU A O 1
ATOM 755 N N . SER A 1 99 ? -12.577 -9.795 -14.797 1.00 87.50 99 SER A N 1
ATOM 756 C CA . SER A 1 99 ? -13.655 -8.878 -15.221 1.00 87.50 99 SER A CA 1
ATOM 757 C C . SER A 1 99 ? -13.741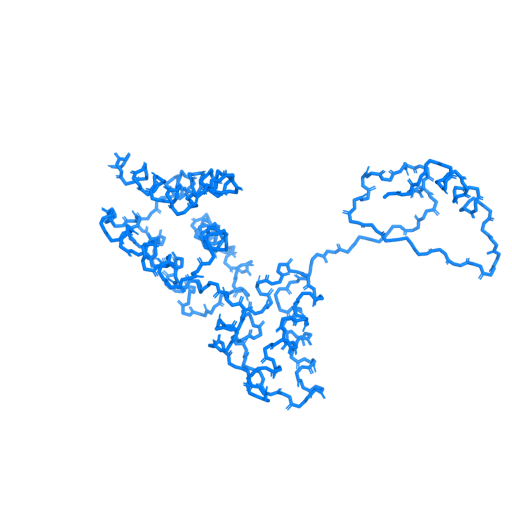 -8.683 -16.740 1.00 87.50 99 SER A C 1
ATOM 759 O O . SER A 1 99 ? -14.717 -8.132 -17.252 1.00 87.50 99 SER A O 1
ATOM 761 N N . GLY A 1 100 ? -12.749 -9.162 -17.495 1.00 86.31 100 GLY A N 1
ATOM 762 C CA . GLY A 1 100 ? -12.675 -9.015 -18.945 1.00 86.31 100 GLY A CA 1
ATOM 763 C C . GLY A 1 100 ? -12.244 -7.610 -19.378 1.00 86.31 100 GLY A C 1
ATOM 764 O O . GLY A 1 100 ? -11.417 -6.960 -18.745 1.00 86.31 100 GLY A O 1
ATOM 765 N N . ASN A 1 101 ? -12.807 -7.127 -20.490 1.00 85.62 101 ASN A N 1
ATOM 766 C CA . ASN A 1 101 ? -12.337 -5.902 -21.155 1.00 85.62 101 ASN A CA 1
ATOM 767 C C . ASN A 1 101 ? -12.930 -4.603 -20.579 1.00 85.62 101 ASN A C 1
ATOM 769 O O . ASN A 1 101 ? -12.714 -3.535 -21.154 1.00 85.62 101 ASN A O 1
ATOM 773 N N . ALA A 1 102 ? -13.699 -4.678 -19.492 1.00 90.38 102 ALA A N 1
ATOM 774 C CA . ALA A 1 102 ? -14.246 -3.524 -18.788 1.00 90.38 102 ALA A CA 1
ATOM 775 C C . ALA A 1 102 ? -13.881 -3.636 -17.306 1.00 90.38 102 ALA A C 1
ATOM 777 O O . ALA A 1 102 ? -14.386 -4.510 -16.610 1.00 90.38 102 ALA A O 1
ATOM 778 N N . VAL A 1 103 ? -12.986 -2.764 -16.849 1.00 91.12 103 VAL A N 1
ATOM 779 C CA . VAL A 1 103 ? -12.449 -2.774 -15.487 1.00 91.12 103 VAL A CA 1
ATOM 780 C C . VAL A 1 103 ? -12.948 -1.545 -14.738 1.00 91.12 103 VAL A C 1
ATOM 782 O O . VAL A 1 103 ? -12.509 -0.424 -15.008 1.00 91.12 103 VAL A O 1
ATOM 785 N N . GLY A 1 104 ? -13.856 -1.757 -13.788 1.00 91.44 104 GLY A N 1
ATOM 786 C CA . GLY A 1 104 ? -14.375 -0.725 -12.898 1.00 91.44 104 GLY A CA 1
ATOM 787 C C . GLY A 1 104 ? -13.726 -0.745 -11.514 1.00 91.44 104 GLY A C 1
ATOM 788 O O . GLY A 1 104 ? -13.070 -1.700 -11.100 1.00 91.44 104 GLY A O 1
ATOM 789 N N . ALA A 1 105 ? -13.947 0.316 -10.736 1.00 88.50 105 ALA A N 1
ATOM 790 C CA . ALA A 1 105 ? -13.435 0.408 -9.364 1.00 88.50 105 ALA A CA 1
ATOM 791 C C . ALA A 1 105 ? -13.985 -0.701 -8.446 1.00 88.50 105 ALA A C 1
ATOM 793 O O . ALA A 1 105 ? -13.315 -1.121 -7.504 1.00 88.50 105 ALA A O 1
ATOM 794 N N . LYS A 1 106 ? -15.206 -1.178 -8.716 1.00 87.75 106 LYS A N 1
ATOM 795 C CA . LYS A 1 106 ? -15.833 -2.272 -7.969 1.00 87.75 106 LYS A CA 1
ATOM 796 C C . LYS A 1 106 ? -15.124 -3.608 -8.216 1.00 87.75 106 LYS A C 1
ATOM 798 O O . LYS A 1 106 ? -14.856 -4.319 -7.255 1.00 87.75 106 LYS A O 1
ATOM 803 N N . ASP A 1 107 ? -14.757 -3.887 -9.465 1.00 89.56 107 ASP A N 1
ATOM 804 C CA . ASP A 1 107 ? -14.009 -5.088 -9.845 1.00 89.56 107 ASP A CA 1
ATOM 805 C C . ASP A 1 107 ? -12.670 -5.166 -9.109 1.00 89.56 107 ASP A C 1
ATOM 807 O O . ASP A 1 107 ? -12.334 -6.182 -8.509 1.00 89.56 107 ASP A O 1
ATOM 811 N N . VAL A 1 108 ? -11.934 -4.050 -9.081 1.00 89.31 108 VAL A N 1
ATOM 812 C CA . VAL A 1 108 ? -10.654 -3.942 -8.368 1.00 89.31 108 VAL A CA 1
ATOM 813 C C . VAL A 1 108 ? -10.816 -4.263 -6.879 1.00 89.31 108 VAL A C 1
ATOM 815 O O . VAL A 1 108 ? -9.993 -4.983 -6.314 1.00 89.31 108 VAL A O 1
ATOM 818 N N . LYS A 1 109 ? -11.881 -3.764 -6.240 1.00 84.94 109 LYS A N 1
ATOM 819 C CA . LYS A 1 109 ? -12.169 -4.033 -4.822 1.00 84.94 109 LYS A CA 1
ATOM 820 C C . LYS A 1 109 ? -12.467 -5.508 -4.575 1.00 84.94 109 LYS A C 1
ATOM 822 O O . LYS A 1 109 ? -11.874 -6.100 -3.680 1.00 84.94 109 LYS A O 1
ATOM 827 N N . GLU A 1 110 ? -13.352 -6.095 -5.377 1.00 84.31 110 GLU A N 1
ATOM 828 C CA . GLU A 1 110 ? -13.773 -7.492 -5.219 1.00 84.31 110 GLU A CA 1
ATOM 829 C C . GLU A 1 110 ? -12.633 -8.478 -5.510 1.00 84.31 110 GLU A C 1
ATOM 831 O O . GLU A 1 110 ? -12.465 -9.453 -4.782 1.00 84.31 110 GLU A O 1
ATOM 836 N N . ILE A 1 111 ? -11.820 -8.214 -6.536 1.00 87.00 111 ILE A N 1
ATOM 837 C CA . ILE A 1 111 ? -10.774 -9.136 -7.000 1.00 87.00 111 ILE A CA 1
ATOM 838 C C . ILE A 1 111 ? -9.498 -9.029 -6.173 1.00 87.00 111 ILE A C 1
ATOM 840 O O . ILE A 1 111 ? -8.901 -10.048 -5.826 1.00 87.00 111 ILE A O 1
ATOM 844 N N . LEU A 1 112 ? -9.054 -7.806 -5.873 1.00 83.56 112 LEU A N 1
ATOM 845 C CA . LEU A 1 112 ? -7.821 -7.601 -5.113 1.00 83.56 112 LEU A CA 1
ATOM 846 C C . LEU A 1 112 ? -8.057 -7.648 -3.600 1.00 83.56 112 LEU A C 1
ATOM 848 O O . LEU A 1 112 ? -7.096 -7.551 -2.842 1.00 83.56 112 LEU A O 1
ATOM 852 N N . GLY A 1 113 ? -9.316 -7.746 -3.153 1.00 76.31 113 GLY A N 1
ATOM 853 C CA . GLY A 1 113 ? -9.671 -7.667 -1.735 1.00 76.31 113 GLY A CA 1
ATOM 854 C C . GLY A 1 113 ? -9.240 -6.344 -1.100 1.00 76.31 113 GLY A C 1
ATOM 855 O O . GLY A 1 113 ? -8.976 -6.283 0.099 1.00 76.31 113 GLY A O 1
ATOM 856 N N . THR A 1 114 ? -9.100 -5.293 -1.914 1.00 75.12 114 THR A N 1
ATOM 857 C CA . THR A 1 114 ? -8.594 -4.007 -1.438 1.00 75.12 114 THR A CA 1
ATOM 858 C C . THR A 1 114 ? -9.648 -3.329 -0.589 1.00 75.12 114 THR A C 1
ATOM 860 O O . THR A 1 114 ? -10.824 -3.242 -0.950 1.00 75.12 114 THR A O 1
ATOM 863 N N . ILE A 1 115 ? -9.214 -2.839 0.564 1.00 78.88 115 ILE A N 1
ATOM 864 C CA . ILE A 1 115 ? -10.109 -2.173 1.492 1.00 78.88 115 ILE A CA 1
ATOM 865 C C . ILE A 1 115 ? -10.356 -0.760 1.007 1.00 78.88 115 ILE A C 1
ATOM 867 O O . ILE A 1 115 ? -9.431 0.020 0.766 1.00 78.88 115 ILE A O 1
ATOM 871 N N . ASP A 1 116 ? -11.637 -0.443 0.873 1.00 77.50 116 ASP A N 1
ATOM 872 C CA . ASP A 1 116 ? -12.059 0.870 0.446 1.00 77.50 116 ASP A CA 1
ATOM 873 C C . ASP A 1 116 ? -11.691 1.913 1.499 1.00 77.50 116 ASP A C 1
ATOM 875 O O . ASP A 1 116 ? -11.796 1.703 2.712 1.00 77.50 116 ASP A O 1
ATOM 879 N N . ILE A 1 117 ? -11.315 3.092 1.026 1.00 83.50 117 ILE A N 1
ATOM 880 C CA . ILE A 1 117 ? -11.071 4.226 1.907 1.00 83.50 117 ILE A CA 1
ATOM 881 C C . ILE A 1 117 ? -12.337 4.611 2.686 1.00 83.50 117 ILE A C 1
ATOM 883 O O . ILE A 1 117 ? -12.248 5.086 3.817 1.00 83.50 117 ILE A O 1
ATOM 887 N N . GLU A 1 118 ? -13.513 4.335 2.122 1.00 86.50 118 GLU A N 1
ATOM 888 C CA . GLU A 1 118 ? -14.805 4.509 2.785 1.00 86.50 118 GLU A CA 1
ATOM 889 C C . GLU A 1 118 ? -14.964 3.604 4.012 1.00 86.50 118 GLU A C 1
ATOM 891 O O . GLU A 1 118 ? -15.473 4.048 5.040 1.00 86.50 118 GLU A O 1
ATOM 896 N N . THR A 1 119 ? -14.450 2.374 3.960 1.00 90.06 119 THR A N 1
ATOM 897 C CA . THR A 1 119 ? -14.440 1.445 5.097 1.00 90.06 119 THR A CA 1
ATOM 898 C C . THR A 1 119 ? -13.599 2.006 6.246 1.00 90.06 119 THR A C 1
ATOM 900 O O . THR A 1 119 ? -14.021 2.008 7.403 1.00 90.06 119 THR A O 1
ATOM 903 N N . ALA A 1 120 ? -12.423 2.561 5.934 1.00 91.62 120 ALA A N 1
ATOM 904 C CA . ALA A 1 120 ? -11.601 3.254 6.924 1.00 91.62 120 ALA A CA 1
ATOM 905 C C . ALA A 1 120 ? -12.313 4.504 7.474 1.00 91.62 120 ALA A C 1
ATOM 907 O O . ALA A 1 120 ? -12.343 4.715 8.688 1.00 91.62 120 ALA A O 1
ATOM 908 N N . ARG A 1 121 ? -12.940 5.306 6.603 1.00 92.38 121 ARG A N 1
ATOM 909 C CA . ARG A 1 121 ? -13.710 6.498 6.989 1.00 92.38 121 ARG A CA 1
ATOM 910 C C . ARG A 1 121 ? -14.836 6.167 7.966 1.00 92.38 121 ARG A C 1
ATOM 912 O O . ARG A 1 121 ? -15.026 6.900 8.939 1.00 92.38 121 ARG A O 1
ATOM 919 N N . GLU A 1 122 ? -15.590 5.103 7.707 1.00 93.19 122 GLU A N 1
ATOM 920 C CA . GLU A 1 122 ? -16.718 4.679 8.538 1.00 93.19 122 GLU A CA 1
ATOM 921 C C . GLU A 1 122 ? -16.265 4.268 9.942 1.00 93.19 122 GLU A C 1
ATOM 923 O O . GLU A 1 122 ? -16.820 4.744 10.935 1.00 93.19 122 GLU A O 1
ATOM 928 N N . PHE A 1 123 ? -15.188 3.489 10.048 1.00 94.19 123 PHE A N 1
ATOM 929 C CA . PHE A 1 123 ? -14.617 3.151 11.350 1.00 94.19 123 PHE A CA 1
ATOM 930 C C . PHE A 1 123 ? -14.135 4.389 12.110 1.00 94.19 123 PHE A C 1
ATOM 932 O O . PHE A 1 123 ? -14.430 4.558 13.295 1.00 94.19 123 PHE A O 1
ATOM 939 N N . VAL A 1 124 ? -13.458 5.308 11.419 1.00 92.69 124 VAL A N 1
ATOM 940 C CA . VAL A 1 124 ? -13.012 6.577 12.007 1.00 92.69 124 VAL A CA 1
ATOM 941 C C . VAL A 1 124 ? -14.187 7.425 12.493 1.00 92.69 124 VAL A C 1
ATOM 943 O O . VAL A 1 124 ? -14.093 8.034 13.557 1.00 92.69 124 VAL A O 1
ATOM 946 N N . ASN A 1 125 ? -15.324 7.418 11.791 1.00 92.50 125 ASN A N 1
ATOM 947 C CA . ASN A 1 125 ? -16.543 8.076 12.267 1.00 92.50 125 ASN A CA 1
ATOM 948 C C . ASN A 1 125 ? -17.025 7.511 13.607 1.00 92.50 125 ASN A C 1
ATOM 950 O O . ASN A 1 125 ? -17.449 8.288 14.463 1.00 92.50 125 ASN A O 1
ATOM 954 N N . PHE A 1 126 ? -16.972 6.191 13.810 1.00 94.00 126 PHE A N 1
ATOM 955 C CA . PHE A 1 126 ? -17.341 5.597 15.097 1.00 94.00 126 PHE A CA 1
ATOM 956 C C . PHE A 1 126 ? -16.388 6.017 16.217 1.00 94.00 126 PHE A C 1
ATOM 958 O O . PHE A 1 126 ? -16.860 6.327 17.312 1.00 94.00 126 PHE A O 1
ATOM 965 N N . LEU A 1 127 ? -15.084 6.096 15.932 1.00 91.50 127 LEU A N 1
ATOM 966 C CA . LEU A 1 127 ? -14.081 6.563 16.893 1.00 91.50 127 LEU A CA 1
ATOM 967 C C . LEU A 1 127 ? -14.299 8.032 17.278 1.00 91.50 127 LEU A C 1
ATOM 969 O O . LEU A 1 127 ? -14.356 8.346 18.460 1.00 91.50 127 LEU A O 1
ATOM 973 N N . ILE A 1 128 ? -14.480 8.926 16.299 1.00 88.88 128 ILE A N 1
ATOM 974 C CA . ILE A 1 128 ? -14.677 10.368 16.544 1.00 88.88 128 ILE A CA 1
ATOM 975 C C . ILE A 1 128 ? -15.989 10.635 17.295 1.00 88.88 128 ILE A C 1
ATOM 977 O O . ILE A 1 128 ? -16.051 11.519 18.145 1.00 88.88 128 ILE A O 1
ATOM 981 N N . LYS A 1 129 ? -17.048 9.870 17.004 1.00 90.12 129 LYS A N 1
ATOM 982 C CA . LYS A 1 129 ? -18.360 10.009 17.660 1.00 90.12 129 LYS A CA 1
ATOM 983 C C . LYS A 1 129 ? -18.468 9.253 18.989 1.00 90.12 129 LYS A C 1
ATOM 985 O O . LYS A 1 129 ? -19.574 9.155 19.517 1.00 90.12 129 LYS A O 1
ATOM 990 N N . ASN A 1 130 ? -17.370 8.696 19.508 1.00 90.88 130 ASN A N 1
ATOM 991 C CA . ASN A 1 130 ? -17.343 7.897 20.738 1.00 90.88 130 ASN A CA 1
ATOM 992 C C . ASN A 1 130 ? -18.367 6.741 20.746 1.00 90.88 130 ASN A C 1
ATOM 994 O O . ASN A 1 130 ? -18.922 6.376 21.782 1.00 90.88 130 ASN A O 1
ATOM 998 N N . ASN A 1 131 ? -18.646 6.147 19.581 1.00 93.06 131 ASN A N 1
ATOM 999 C CA . ASN A 1 131 ? -19.625 5.072 19.437 1.00 93.06 131 ASN A CA 1
ATOM 1000 C C . ASN A 1 131 ? -18.940 3.699 19.458 1.00 93.06 131 ASN A C 1
ATOM 1002 O O . ASN A 1 131 ? -18.768 3.055 18.420 1.00 93.06 131 ASN A O 1
ATOM 1006 N N . LEU A 1 132 ? -18.589 3.240 20.660 1.00 94.00 132 LEU A N 1
ATOM 1007 C CA . LEU A 1 132 ? -17.891 1.968 20.873 1.00 94.00 132 LEU A CA 1
ATOM 1008 C C . LEU A 1 132 ? -18.688 0.763 20.345 1.00 94.00 132 LEU A C 1
ATOM 1010 O O . LEU A 1 132 ? -18.148 -0.088 19.642 1.00 94.00 132 LEU A O 1
ATOM 1014 N N . ALA A 1 133 ? -19.998 0.722 20.606 1.00 94.75 133 ALA A N 1
ATOM 1015 C CA . ALA A 1 133 ? -20.869 -0.351 20.123 1.00 94.75 133 ALA A CA 1
ATOM 1016 C C . ALA A 1 133 ? -20.990 -0.376 18.586 1.00 94.75 133 ALA A C 1
ATOM 1018 O O . ALA A 1 133 ? -21.203 -1.431 17.987 1.00 94.75 133 ALA A O 1
ATOM 1019 N N . GLY A 1 134 ? -20.894 0.785 17.933 1.00 95.12 134 GLY A N 1
ATOM 1020 C CA . GLY A 1 134 ? -20.802 0.895 16.477 1.00 95.12 134 GLY A CA 1
ATOM 1021 C C . GLY A 1 134 ? -19.483 0.339 15.951 1.00 95.12 134 GLY A C 1
ATOM 1022 O O . GLY A 1 134 ? -19.502 -0.513 15.068 1.00 95.12 134 GLY A O 1
ATOM 1023 N N . ALA A 1 135 ? -18.363 0.743 16.557 1.00 94.62 135 ALA A N 1
ATOM 1024 C CA . ALA A 1 135 ? -17.029 0.274 16.186 1.00 94.62 135 ALA A CA 1
ATOM 1025 C C . ALA A 1 135 ? -16.900 -1.257 16.275 1.00 94.62 135 ALA A C 1
ATOM 1027 O O . ALA A 1 135 ? -16.444 -1.884 15.324 1.00 94.62 135 ALA A O 1
ATOM 1028 N N . PHE A 1 136 ? -17.370 -1.874 17.365 1.00 94.81 136 PHE A N 1
ATOM 1029 C CA . PHE A 1 136 ? -17.332 -3.335 17.532 1.00 94.81 136 PHE A CA 1
ATOM 1030 C C . PHE A 1 136 ? -18.186 -4.064 16.492 1.00 94.81 136 PHE A C 1
ATOM 1032 O O . PHE A 1 136 ? -17.729 -5.021 15.874 1.00 94.81 136 PHE A O 1
ATOM 1039 N N . ARG A 1 137 ? -19.418 -3.594 16.248 1.00 95.50 137 ARG A N 1
ATOM 1040 C CA . ARG A 1 137 ? -20.283 -4.190 15.217 1.00 95.50 137 ARG A CA 1
ATOM 1041 C C . ARG A 1 137 ? -19.659 -4.100 13.830 1.00 95.50 137 ARG A C 1
ATOM 1043 O O . ARG A 1 137 ? -19.753 -5.054 13.070 1.00 95.50 137 ARG A O 1
ATOM 1050 N N . PHE A 1 138 ? -19.010 -2.983 13.529 1.00 94.94 138 PHE A N 1
ATOM 1051 C CA . PHE A 1 138 ? -18.321 -2.785 12.264 1.00 94.94 138 PHE A CA 1
ATOM 1052 C C . PHE A 1 138 ? -17.130 -3.740 12.093 1.00 94.94 138 PHE A C 1
ATOM 1054 O O . PHE A 1 138 ? -17.015 -4.396 11.062 1.00 94.94 138 PHE A O 1
ATOM 1061 N N . LEU A 1 139 ? -16.281 -3.890 13.117 1.00 93.38 139 LEU A N 1
ATOM 1062 C CA . LEU A 1 139 ? -15.160 -4.840 13.078 1.00 93.38 139 LEU A CA 1
ATOM 1063 C C . LEU A 1 139 ? -15.642 -6.289 12.940 1.00 93.38 139 LEU A C 1
ATOM 1065 O O . LEU A 1 139 ? -15.073 -7.048 12.159 1.00 93.38 139 LEU A O 1
ATOM 1069 N N . HIS A 1 140 ? -16.726 -6.656 13.626 1.00 92.69 140 HIS A N 1
ATOM 1070 C CA . HIS A 1 140 ? -17.338 -7.977 13.481 1.00 92.69 140 HIS A CA 1
ATOM 1071 C C . HIS A 1 140 ? -17.851 -8.216 12.055 1.00 92.69 140 HIS A C 1
ATOM 1073 O O . HIS A 1 140 ? -17.620 -9.279 11.490 1.00 92.69 140 HIS A O 1
ATOM 1079 N N . GLN A 1 141 ? -18.505 -7.222 11.445 1.00 92.38 141 GLN A N 1
ATOM 1080 C CA . GLN A 1 141 ? -18.964 -7.309 10.054 1.00 92.38 141 GLN A CA 1
ATOM 1081 C C . G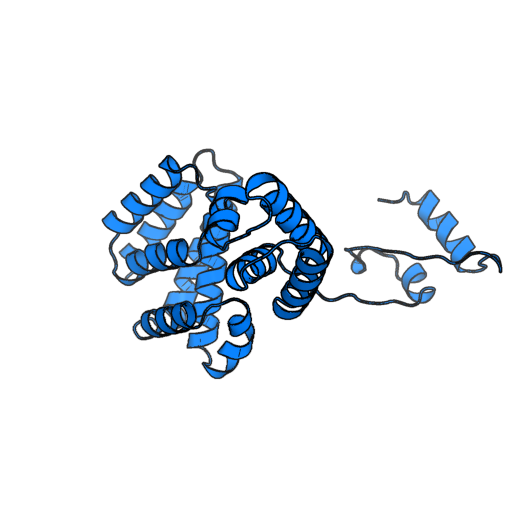LN A 1 141 ? -17.803 -7.471 9.067 1.00 92.38 141 GLN A C 1
ATOM 1083 O O . GLN A 1 141 ? -17.915 -8.254 8.127 1.00 92.38 141 GLN A O 1
ATOM 1088 N N . LEU A 1 142 ? -16.684 -6.774 9.284 1.00 90.38 142 LEU A N 1
ATOM 1089 C CA . LEU A 1 142 ? -15.483 -6.939 8.461 1.00 90.38 142 LEU A CA 1
ATOM 1090 C C . LEU A 1 142 ? -14.877 -8.335 8.593 1.00 90.38 142 LEU A C 1
ATOM 1092 O O . LEU A 1 142 ? -14.488 -8.930 7.587 1.00 90.38 142 LEU A O 1
ATOM 1096 N N . ASN A 1 143 ? -14.828 -8.858 9.817 1.00 89.75 143 ASN A N 1
ATOM 1097 C CA . ASN A 1 143 ? -14.333 -10.201 10.087 1.00 89.75 143 ASN A CA 1
ATOM 1098 C C . ASN A 1 143 ? -15.215 -11.275 9.430 1.00 89.75 143 ASN A C 1
ATOM 1100 O O . ASN A 1 143 ? -14.701 -12.151 8.738 1.00 89.75 143 ASN A O 1
ATOM 1104 N N . ASP A 1 144 ? -16.540 -11.175 9.574 1.00 88.56 144 ASP A N 1
ATOM 1105 C CA . ASP A 1 144 ? -17.493 -12.094 8.934 1.00 88.56 144 ASP A CA 1
ATOM 1106 C C . ASP A 1 144 ? -17.460 -11.993 7.403 1.00 88.56 144 ASP A C 1
ATOM 1108 O O . ASP A 1 144 ? -17.663 -12.983 6.702 1.00 88.56 144 ASP A O 1
ATOM 1112 N N . GLY A 1 145 ? -17.183 -10.796 6.880 1.00 85.12 145 GLY A N 1
ATOM 1113 C CA . GLY A 1 145 ? -17.001 -10.535 5.454 1.00 85.12 145 GLY A CA 1
ATOM 1114 C C . GLY A 1 145 ? -15.676 -11.046 4.881 1.00 85.12 145 GLY A C 1
ATOM 1115 O O . GLY A 1 145 ? -15.449 -10.889 3.684 1.00 85.12 145 GLY A O 1
ATOM 1116 N N . GLY A 1 146 ? -14.799 -11.636 5.703 1.00 83.75 146 GLY A N 1
ATOM 1117 C CA . GLY A 1 146 ? -13.513 -12.188 5.270 1.00 83.75 146 GLY A CA 1
ATOM 1118 C C . GLY A 1 146 ? -12.456 -11.136 4.928 1.00 83.75 146 GLY A C 1
ATOM 1119 O O . GLY A 1 146 ? -11.507 -11.445 4.210 1.00 83.75 146 GLY A O 1
ATOM 1120 N N . SER A 1 147 ? -12.611 -9.899 5.411 1.00 86.06 147 SER A N 1
ATOM 1121 C CA . SER A 1 147 ? -11.619 -8.841 5.185 1.00 86.06 147 SER A CA 1
ATOM 1122 C C . SER A 1 147 ? -10.317 -9.151 5.916 1.00 86.06 147 SER A C 1
ATOM 1124 O O . SER A 1 147 ? -10.340 -9.558 7.079 1.00 86.06 147 SER A O 1
ATOM 1126 N N . ASP A 1 148 ? -9.180 -8.903 5.262 1.00 86.94 148 ASP A N 1
ATOM 1127 C CA . ASP A 1 148 ? -7.879 -9.063 5.903 1.00 86.94 148 ASP A CA 1
ATOM 1128 C C . ASP A 1 148 ? -7.678 -7.969 6.981 1.00 86.94 148 ASP A C 1
ATOM 1130 O O . ASP A 1 148 ? -7.711 -6.770 6.671 1.00 86.94 148 ASP A O 1
ATOM 1134 N N . PRO A 1 149 ? -7.482 -8.346 8.259 1.00 88.75 149 PRO A N 1
ATOM 1135 C CA . PRO A 1 149 ? -7.352 -7.382 9.348 1.00 88.75 149 PRO 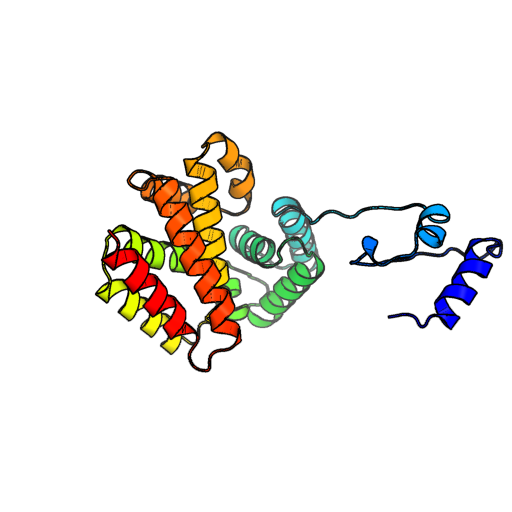A CA 1
ATOM 1136 C C . PRO A 1 149 ? -6.125 -6.468 9.194 1.00 88.75 149 PRO A C 1
ATOM 1138 O O . PRO A 1 149 ? -6.140 -5.316 9.635 1.00 88.75 149 PRO A O 1
ATOM 1141 N N . GLN A 1 150 ? -5.048 -6.963 8.589 1.00 88.50 150 GLN A N 1
ATOM 1142 C CA . GLN A 1 150 ? -3.779 -6.262 8.446 1.00 88.50 150 GLN A CA 1
ATOM 1143 C C . GLN A 1 150 ? -3.873 -5.231 7.325 1.00 88.50 150 GLN A C 1
ATOM 1145 O O . GLN A 1 150 ? -3.444 -4.091 7.514 1.00 88.50 150 GLN A O 1
ATOM 1150 N N . GLU A 1 151 ? -4.491 -5.581 6.201 1.00 86.69 151 GLU A N 1
ATOM 1151 C CA . GLU A 1 151 ? -4.858 -4.621 5.162 1.00 86.69 151 GLU A CA 1
ATOM 1152 C C . GLU A 1 151 ? -5.813 -3.558 5.714 1.00 86.69 151 GLU A C 1
ATOM 1154 O O . GLU A 1 151 ? -5.648 -2.372 5.420 1.00 86.69 151 GLU A O 1
ATOM 1159 N N . PHE A 1 152 ? -6.742 -3.928 6.607 1.00 91.19 152 PHE A N 1
ATOM 1160 C CA . PHE A 1 152 ? -7.654 -2.955 7.216 1.00 91.19 152 PHE A CA 1
ATOM 1161 C C . PHE A 1 152 ? -6.903 -1.971 8.112 1.00 91.19 152 PHE A C 1
ATOM 1163 O O . PHE A 1 152 ? -7.074 -0.755 7.999 1.00 91.19 152 PHE A O 1
ATOM 1170 N N . ALA A 1 153 ? -6.009 -2.479 8.961 1.00 91.50 153 ALA A N 1
ATOM 1171 C CA . ALA A 1 153 ? -5.164 -1.652 9.813 1.00 91.50 153 ALA A CA 1
ATOM 1172 C C . ALA A 1 153 ? -4.264 -0.711 8.990 1.00 91.50 153 ALA A C 1
ATOM 1174 O O . ALA A 1 153 ? -4.142 0.471 9.323 1.00 91.50 153 ALA A O 1
ATOM 1175 N N . LYS A 1 154 ? -3.684 -1.183 7.877 1.00 88.62 154 LYS A N 1
ATOM 1176 C CA . LYS A 1 154 ? -2.911 -0.339 6.948 1.00 88.62 154 LYS A CA 1
ATOM 1177 C C . LYS A 1 154 ? -3.773 0.748 6.310 1.00 88.62 154 LYS A C 1
ATOM 1179 O O . LYS A 1 154 ? -3.348 1.906 6.279 1.00 88.62 154 LYS A O 1
ATOM 1184 N N . ALA A 1 155 ? -4.976 0.409 5.846 1.00 89.44 155 ALA A N 1
ATOM 1185 C CA . ALA A 1 155 ? -5.917 1.371 5.275 1.00 89.44 155 ALA A CA 1
ATOM 1186 C C . ALA A 1 155 ? -6.296 2.454 6.299 1.00 89.44 155 ALA A C 1
ATOM 1188 O O . ALA A 1 155 ? -6.252 3.645 5.981 1.00 89.44 155 ALA A O 1
ATOM 1189 N N . LEU A 1 156 ? -6.559 2.067 7.553 1.00 92.50 156 LEU A N 1
ATOM 1190 C CA . LEU A 1 156 ? -6.805 2.995 8.661 1.00 92.50 156 LEU A CA 1
ATOM 1191 C C . LEU A 1 156 ? -5.621 3.933 8.909 1.00 92.50 156 LEU A C 1
ATOM 1193 O O . LEU A 1 156 ? -5.802 5.149 8.968 1.00 92.50 156 LEU A O 1
ATOM 1197 N N . ILE A 1 157 ? -4.402 3.400 9.014 1.00 91.81 157 ILE A N 1
ATOM 1198 C CA . ILE A 1 157 ? -3.180 4.204 9.189 1.00 91.81 157 ILE A CA 1
ATOM 1199 C C . ILE A 1 157 ? -3.022 5.195 8.029 1.00 91.81 157 ILE A C 1
ATOM 1201 O O . ILE A 1 157 ? -2.756 6.382 8.245 1.00 91.81 157 ILE A O 1
ATOM 1205 N N . GLY A 1 158 ? -3.230 4.728 6.795 1.00 89.31 158 GLY A N 1
ATOM 1206 C CA . GLY A 1 158 ? -3.202 5.555 5.593 1.00 89.31 158 GLY A CA 1
ATOM 1207 C C . GLY A 1 158 ? -4.255 6.664 5.611 1.00 89.31 158 GLY A C 1
ATOM 1208 O O . GLY A 1 158 ? -3.968 7.783 5.178 1.00 89.31 158 GLY A O 1
ATOM 1209 N N . TYR A 1 159 ? -5.443 6.388 6.148 1.00 91.31 159 TYR A N 1
ATOM 1210 C CA . TYR A 1 159 ? -6.517 7.364 6.312 1.00 91.31 159 TYR A CA 1
ATOM 1211 C C . TYR A 1 159 ? -6.173 8.432 7.359 1.00 91.31 159 TYR A C 1
ATOM 1213 O O . TYR A 1 159 ? -6.205 9.627 7.061 1.00 91.31 159 TYR A O 1
ATOM 1221 N N . PHE A 1 160 ? -5.723 8.031 8.551 1.00 90.88 160 PHE A N 1
ATOM 1222 C CA . PHE A 1 160 ? -5.281 8.962 9.599 1.00 90.88 160 PHE A CA 1
ATOM 1223 C C . PHE A 1 160 ? -4.096 9.829 9.162 1.00 90.88 160 PHE A C 1
ATOM 1225 O O . PHE A 1 160 ? -4.039 11.013 9.510 1.00 90.88 160 PHE A O 1
ATOM 1232 N N . ARG A 1 161 ? -3.169 9.284 8.360 1.00 89.38 161 ARG A N 1
ATOM 1233 C CA . ARG A 1 161 ? -2.086 10.066 7.744 1.00 89.38 161 ARG A CA 1
ATOM 1234 C C . ARG A 1 161 ? -2.659 11.201 6.899 1.00 89.38 161 ARG A C 1
ATOM 1236 O O . ARG A 1 161 ? -2.248 12.345 7.069 1.00 89.38 161 ARG A O 1
ATOM 1243 N N . LYS A 1 162 ? -3.623 10.899 6.024 1.00 89.94 162 LYS A N 1
ATOM 1244 C CA . LYS A 1 162 ? -4.286 11.892 5.164 1.00 89.94 162 LYS A CA 1
ATOM 1245 C C . LYS A 1 162 ? -5.010 12.961 5.991 1.00 89.94 162 LYS A C 1
ATOM 1247 O O . LYS A 1 162 ? -4.824 14.148 5.730 1.00 89.94 162 LYS A O 1
ATOM 1252 N N . MET A 1 163 ? -5.742 12.561 7.035 1.00 90.00 163 MET A N 1
ATOM 1253 C CA . MET A 1 163 ? -6.390 13.494 7.973 1.00 90.00 163 MET A CA 1
ATOM 1254 C C . MET A 1 163 ? -5.388 14.424 8.656 1.00 90.00 163 MET A C 1
ATOM 1256 O O . MET A 1 163 ? -5.595 15.635 8.708 1.00 90.00 163 MET A O 1
ATOM 1260 N N . THR A 1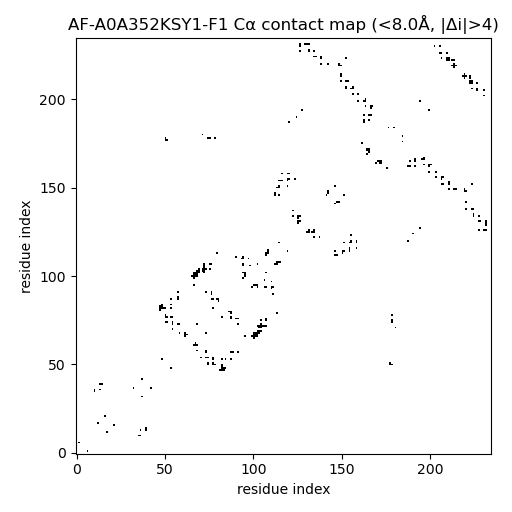 164 ? -4.278 13.869 9.144 1.00 88.31 164 THR A N 1
ATOM 1261 C CA . THR A 1 164 ? -3.234 14.636 9.835 1.00 88.31 164 THR A CA 1
ATOM 1262 C C . THR A 1 164 ? -2.579 15.646 8.895 1.00 88.31 164 THR A C 1
ATOM 1264 O O . THR A 1 164 ? -2.418 16.804 9.270 1.00 88.31 164 THR A O 1
ATOM 1267 N N . VAL A 1 165 ? -2.257 15.243 7.660 1.00 88.50 165 VAL A N 1
ATOM 1268 C CA . VAL A 1 165 ? -1.669 16.131 6.643 1.00 88.50 165 VAL A CA 1
ATOM 1269 C C . VAL A 1 165 ? -2.579 17.329 6.366 1.00 88.50 165 VAL A C 1
ATOM 1271 O O . VAL A 1 165 ? -2.111 18.463 6.435 1.00 88.50 165 VAL A O 1
ATOM 1274 N N . LEU A 1 166 ? -3.877 17.101 6.130 1.00 87.38 166 LEU A N 1
ATOM 1275 C CA . LEU A 1 166 ? -4.822 18.194 5.871 1.00 87.38 166 LEU A CA 1
ATOM 1276 C C . LEU A 1 166 ? -5.071 19.086 7.087 1.00 87.38 166 LEU A C 1
ATOM 1278 O O . LEU A 1 166 ? -5.304 20.283 6.921 1.00 87.38 166 LEU A O 1
ATOM 1282 N N . LYS A 1 167 ? -5.039 18.524 8.301 1.00 86.88 167 LYS A N 1
ATOM 1283 C CA . LYS A 1 167 ? -5.241 19.298 9.530 1.00 86.88 167 LYS A CA 1
ATOM 1284 C C . LYS A 1 167 ? -4.037 20.183 9.862 1.00 86.88 167 LYS A C 1
ATOM 1286 O O . LYS A 1 167 ? -4.236 21.274 10.387 1.00 86.88 167 LYS A O 1
ATOM 1291 N N . VAL A 1 168 ? -2.815 19.723 9.578 1.00 86.50 168 VAL A N 1
ATOM 1292 C CA . VAL A 1 168 ? -1.586 20.508 9.786 1.00 86.50 168 VAL A CA 1
ATOM 1293 C C . VAL A 1 168 ? -1.525 21.674 8.808 1.00 86.50 168 VAL A C 1
ATOM 1295 O O . VAL A 1 168 ? -1.306 22.806 9.230 1.00 86.50 168 VAL A O 1
ATOM 1298 N N . ASP A 1 169 ? -1.737 21.409 7.519 1.00 82.69 169 ASP A N 1
ATOM 1299 C CA . ASP A 1 169 ? -1.822 22.457 6.510 1.00 82.69 169 ASP A CA 1
ATOM 1300 C C . ASP A 1 169 ? -2.628 21.980 5.293 1.00 82.69 169 ASP A C 1
ATOM 1302 O O . ASP A 1 169 ? -2.256 21.047 4.581 1.00 82.69 169 ASP A O 1
ATOM 1306 N N . SER A 1 170 ? -3.721 22.689 5.015 1.00 77.75 170 SER A N 1
ATOM 1307 C CA . SER A 1 170 ? -4.575 22.469 3.844 1.00 77.75 170 SER A CA 1
ATOM 1308 C C . SER A 1 170 ? -3.822 22.515 2.504 1.00 77.75 170 SER A C 1
ATOM 1310 O O . SER A 1 170 ? -4.207 21.826 1.557 1.00 77.75 170 SER A O 1
ATOM 1312 N N . SER A 1 171 ? -2.721 23.270 2.415 1.00 77.75 171 SER A N 1
ATOM 1313 C CA . SER A 1 171 ? -1.885 23.382 1.215 1.00 77.75 171 SER A CA 1
ATOM 1314 C C . SER A 1 171 ? -1.157 22.072 0.881 1.00 77.75 171 SER A C 1
ATOM 1316 O O . SER A 1 171 ? -0.896 21.784 -0.294 1.00 77.75 171 SER A O 1
ATOM 1318 N N . LEU A 1 172 ? -0.926 21.227 1.895 1.00 79.38 172 LEU A N 1
ATOM 1319 C CA . LEU A 1 172 ? -0.341 19.892 1.758 1.00 79.38 172 LEU A CA 1
ATOM 1320 C C . LEU A 1 172 ? -1.324 18.880 1.157 1.00 79.38 172 LEU A C 1
ATOM 1322 O O . LEU A 1 172 ? -0.916 17.783 0.775 1.00 79.38 172 LEU A O 1
ATOM 1326 N N . GLY A 1 173 ? -2.596 19.253 0.982 1.00 75.25 173 GLY A N 1
ATOM 1327 C CA . GLY A 1 173 ? -3.585 18.441 0.274 1.00 75.25 173 GLY A CA 1
ATOM 1328 C C . GLY A 1 173 ? -3.152 18.047 -1.139 1.00 75.25 173 GLY A C 1
ATOM 1329 O O . GLY A 1 173 ? -3.562 17.002 -1.633 1.00 75.25 173 GLY A O 1
ATOM 1330 N N . LYS A 1 174 ? -2.240 18.804 -1.762 1.00 78.00 174 LYS A N 1
ATOM 1331 C CA . LYS A 1 174 ? -1.639 18.460 -3.061 1.00 78.00 174 LYS A CA 1
ATOM 1332 C C . LYS A 1 174 ? -0.850 17.145 -3.043 1.00 78.00 174 LYS A C 1
ATOM 1334 O O . LYS A 1 174 ? -0.797 16.477 -4.069 1.00 78.00 174 LYS A O 1
ATOM 1339 N N . PHE A 1 175 ? -0.265 16.762 -1.906 1.00 74.06 175 PHE A N 1
ATOM 1340 C CA . PHE A 1 175 ? 0.514 15.523 -1.783 1.00 74.06 175 PHE A CA 1
ATOM 1341 C C . PHE A 1 175 ? -0.361 14.272 -1.746 1.00 74.06 175 PHE A C 1
ATOM 1343 O O . PHE A 1 175 ? 0.060 13.222 -2.215 1.00 74.06 175 PHE A O 1
ATOM 1350 N N . ILE A 1 176 ? -1.573 14.393 -1.206 1.00 81.88 176 ILE A N 1
ATOM 1351 C CA . ILE A 1 176 ? -2.526 13.283 -1.087 1.00 81.88 176 ILE A CA 1
ATOM 1352 C C . ILE A 1 176 ? -3.640 13.346 -2.136 1.00 81.88 176 ILE A C 1
ATOM 1354 O O . ILE A 1 176 ? -4.367 12.377 -2.310 1.00 81.88 176 ILE A O 1
ATOM 1358 N N . GLY A 1 177 ? -3.786 14.472 -2.840 1.00 78.88 177 GLY A N 1
ATOM 1359 C CA . GLY A 1 177 ? -4.879 14.702 -3.783 1.00 78.88 177 GLY A CA 1
ATOM 1360 C C . GLY A 1 177 ? -4.886 13.723 -4.953 1.00 78.88 177 GLY A C 1
ATOM 1361 O O . GLY A 1 177 ? -5.953 13.375 -5.432 1.00 78.88 177 GLY A O 1
ATOM 1362 N N . ALA A 1 178 ? -3.720 13.220 -5.366 1.00 79.56 178 ALA A N 1
ATOM 1363 C CA . ALA A 1 178 ? -3.638 12.185 -6.396 1.00 79.56 178 ALA A CA 1
ATOM 1364 C C . ALA A 1 178 ? -4.139 10.809 -5.918 1.00 79.56 178 ALA A C 1
ATOM 1366 O O . ALA A 1 178 ? -4.498 9.974 -6.742 1.00 79.56 178 ALA A O 1
ATOM 1367 N N . GLU A 1 179 ? -4.163 10.567 -4.603 1.00 83.19 179 GLU A N 1
ATOM 1368 C CA . GLU A 1 179 ? -4.643 9.315 -4.005 1.00 83.19 179 GLU A CA 1
ATOM 1369 C C . GLU A 1 179 ? -6.168 9.308 -3.795 1.00 83.19 179 GLU A C 1
ATOM 1371 O O . GLU A 1 179 ? -6.726 8.264 -3.471 1.00 83.19 179 GLU A O 1
ATOM 1376 N N . LEU A 1 180 ? -6.841 10.458 -3.928 1.00 82.88 180 LEU A N 1
ATOM 1377 C CA . LEU A 1 180 ? -8.228 10.661 -3.501 1.00 82.88 180 LEU A CA 1
ATOM 1378 C C . LEU A 1 180 ? -9.113 11.152 -4.643 1.00 82.88 180 LEU A C 1
ATOM 1380 O O . LEU A 1 180 ? -8.692 11.950 -5.478 1.00 82.88 180 LEU A O 1
ATOM 1384 N N . THR A 1 181 ? -10.379 10.739 -4.637 1.00 83.50 181 THR A N 1
ATOM 1385 C CA . THR A 1 181 ? -11.414 11.406 -5.435 1.00 83.50 181 THR A CA 1
ATOM 1386 C C . THR A 1 181 ? -11.769 12.766 -4.819 1.00 83.50 181 THR A C 1
ATOM 1388 O O . THR A 1 181 ? -11.519 13.030 -3.638 1.00 83.50 181 THR A O 1
ATOM 1391 N N . GLY A 1 182 ? -12.402 13.642 -5.607 1.00 82.88 182 GLY A N 1
ATOM 1392 C CA . GLY A 1 182 ? -12.897 14.929 -5.104 1.00 82.88 182 GLY A CA 1
ATOM 1393 C C . GLY A 1 182 ? -13.902 14.777 -3.953 1.00 82.88 182 GLY A C 1
ATOM 1394 O O . GLY A 1 182 ? -13.848 15.533 -2.988 1.00 82.88 182 GLY A O 1
ATOM 1395 N N . GLU A 1 183 ? -14.764 13.760 -4.013 1.00 84.69 183 GLU A N 1
ATOM 1396 C CA . GLU A 1 183 ? -15.728 13.440 -2.952 1.00 84.69 183 GLU A CA 1
ATOM 1397 C C . GLU A 1 183 ? -15.033 12.977 -1.663 1.00 84.69 183 GLU A C 1
ATOM 1399 O O . GLU A 1 183 ? -15.326 13.484 -0.580 1.00 84.69 183 GLU A O 1
ATOM 1404 N N . GLN A 1 184 ? -14.049 12.080 -1.773 1.00 85.69 184 GLN A N 1
ATOM 1405 C CA . GLN A 1 184 ? -13.276 11.600 -0.623 1.00 85.69 184 GLN A CA 1
ATOM 1406 C C . GLN A 1 184 ? -12.507 12.736 0.056 1.00 85.69 184 GLN A C 1
ATOM 1408 O O . GLN A 1 184 ? -12.431 12.788 1.283 1.00 85.69 184 GLN A O 1
ATOM 1413 N N . MET A 1 185 ? -11.973 13.679 -0.727 1.00 85.56 185 MET A N 1
ATOM 1414 C CA . MET A 1 185 ? -11.321 14.876 -0.194 1.00 85.56 185 MET A CA 1
ATOM 1415 C C . MET A 1 185 ? -12.291 15.732 0.632 1.00 85.56 185 MET A C 1
ATOM 1417 O O . MET A 1 185 ? -11.932 16.171 1.724 1.00 85.56 185 MET A O 1
ATOM 1421 N N . LEU A 1 186 ? -13.516 15.952 0.142 1.00 86.00 186 LEU A N 1
ATOM 1422 C CA . LEU A 1 186 ? -14.539 16.721 0.860 1.00 86.00 186 LEU A CA 1
ATOM 1423 C C . LEU A 1 186 ? -14.952 16.028 2.163 1.00 86.00 186 LEU A C 1
ATOM 1425 O O . LEU A 1 186 ? -14.924 16.653 3.222 1.00 86.00 186 LEU A O 1
ATOM 1429 N N . ASN A 1 187 ? -15.239 14.727 2.107 1.00 87.81 187 ASN A N 1
ATOM 1430 C CA . ASN A 1 187 ? -15.602 13.930 3.282 1.00 87.81 187 ASN A CA 1
ATOM 1431 C C . ASN A 1 187 ? -14.515 13.977 4.366 1.00 87.81 187 ASN A C 1
ATOM 1433 O O . ASN A 1 187 ? -14.804 14.111 5.558 1.00 87.81 187 ASN A O 1
ATOM 1437 N N . LEU A 1 188 ? -13.249 13.895 3.956 1.00 87.38 188 LEU A N 1
ATOM 1438 C CA . LEU A 1 188 ? -12.118 13.961 4.873 1.00 87.38 188 LEU A CA 1
ATOM 1439 C C . LEU A 1 188 ? -11.997 15.361 5.496 1.00 87.38 188 LEU A C 1
ATOM 1441 O O . LEU A 1 188 ? -11.768 15.477 6.701 1.00 87.38 188 LEU A O 1
ATOM 1445 N N . GLN A 1 189 ? -12.196 16.423 4.706 1.00 86.56 189 GLN A N 1
ATOM 1446 C CA . GLN A 1 189 ? -12.214 17.806 5.197 1.00 86.56 189 GLN A CA 1
ATOM 1447 C C . GLN A 1 189 ? -13.327 18.067 6.216 1.00 86.56 189 GLN A C 1
ATOM 1449 O O . GLN A 1 189 ? -13.135 18.880 7.119 1.00 86.56 189 GLN A O 1
ATOM 1454 N N . GLU A 1 190 ? -14.472 17.398 6.098 1.00 87.25 190 GLU A N 1
ATOM 1455 C CA . GLU A 1 190 ? -15.549 17.492 7.085 1.00 87.25 190 GLU A CA 1
ATOM 1456 C C . GLU A 1 190 ? -15.170 16.814 8.405 1.00 87.25 190 GLU A C 1
ATOM 1458 O O . GLU A 1 190 ? -15.283 17.439 9.459 1.00 87.25 190 GLU A O 1
ATOM 1463 N N . GLN A 1 191 ? -14.639 15.587 8.363 1.00 85.75 191 GLN A N 1
ATOM 1464 C CA . GLN A 1 191 ? -14.267 14.842 9.574 1.00 85.75 191 GLN A CA 1
ATOM 1465 C C . GLN A 1 191 ? -13.163 15.512 10.396 1.00 85.75 191 GLN A C 1
ATOM 1467 O O . GLN A 1 191 ? -13.135 15.380 11.617 1.00 85.75 191 GLN A O 1
ATOM 1472 N N . ILE A 1 192 ? -12.240 16.228 9.751 1.00 87.75 192 ILE A N 1
ATOM 1473 C CA . ILE A 1 192 ? -11.146 16.897 10.465 1.00 87.75 192 ILE A CA 1
ATOM 1474 C C . ILE A 1 192 ? -11.579 18.192 11.157 1.00 87.75 192 ILE A C 1
ATOM 1476 O O . ILE A 1 192 ? -10.784 18.727 11.930 1.00 87.75 192 ILE A O 1
ATOM 1480 N N . ARG A 1 193 ? -12.778 18.740 10.899 1.00 84.06 193 ARG A N 1
ATOM 1481 C CA . ARG A 1 193 ? -13.194 20.038 11.473 1.00 84.06 193 ARG A CA 1
ATOM 1482 C C . ARG A 1 193 ? -13.180 20.008 12.996 1.00 84.06 193 ARG A C 1
ATOM 1484 O O . ARG A 1 193 ? -12.510 20.845 13.601 1.00 84.06 193 ARG A O 1
ATOM 1491 N N . ASP A 1 194 ? -13.800 18.985 13.569 1.00 80.44 194 ASP A N 1
ATOM 1492 C CA . ASP A 1 194 ? -14.065 18.89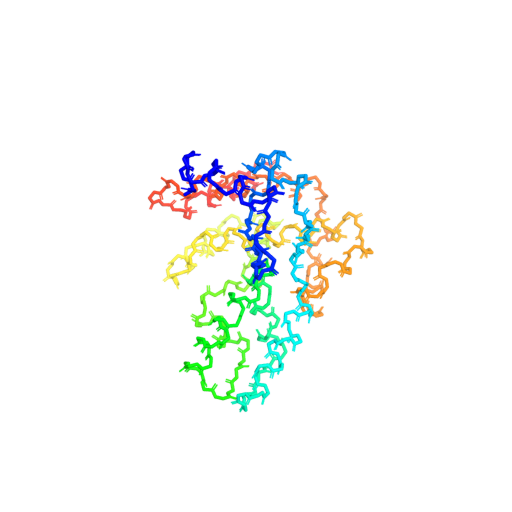1 15.007 1.00 80.44 194 ASP A CA 1
ATOM 1493 C C . ASP A 1 194 ? -12.983 18.127 15.790 1.00 80.44 194 ASP A C 1
ATOM 1495 O O . ASP A 1 194 ? -13.086 17.976 17.003 1.00 80.44 194 ASP A O 1
ATOM 1499 N N . VAL A 1 195 ? -11.919 17.665 15.120 1.00 84.88 195 VAL A N 1
ATOM 1500 C CA . VAL A 1 195 ? -10.847 16.866 15.741 1.00 84.88 195 VAL A CA 1
ATOM 1501 C C . VAL A 1 195 ? -9.546 17.662 15.821 1.00 84.88 195 VAL A C 1
ATOM 1503 O O . VAL A 1 195 ? -9.156 18.332 14.858 1.00 84.88 195 VAL A O 1
ATOM 1506 N N . SER A 1 196 ? -8.844 17.595 16.955 1.00 86.75 196 SER A N 1
ATOM 1507 C CA . SER A 1 196 ? -7.536 18.238 17.114 1.00 86.75 196 SER A CA 1
ATOM 1508 C C . SER A 1 196 ? -6.395 17.388 16.532 1.00 86.75 196 SER A C 1
ATOM 1510 O O . SER A 1 196 ? -6.484 16.166 16.426 1.00 86.75 196 SER A O 1
ATOM 1512 N N . VAL A 1 197 ? -5.272 18.026 16.173 1.00 86.56 197 VAL A N 1
ATOM 1513 C CA . VAL A 1 197 ? -4.070 17.311 15.689 1.00 86.56 197 VAL A CA 1
ATOM 1514 C C . VAL A 1 197 ? -3.506 16.371 16.761 1.00 86.56 197 VAL A C 1
ATOM 1516 O O . VAL A 1 197 ? -3.011 15.289 16.442 1.00 86.56 197 VAL A O 1
ATOM 1519 N N . ASN A 1 198 ? -3.592 16.766 18.034 1.00 86.75 198 ASN A N 1
ATOM 1520 C CA . ASN A 1 198 ? -3.107 15.957 19.149 1.00 86.75 198 ASN A CA 1
ATOM 1521 C C . ASN A 1 198 ? -3.927 14.674 19.301 1.00 86.75 198 ASN A C 1
ATOM 1523 O O . ASN A 1 198 ? -3.337 13.608 19.480 1.00 86.75 198 ASN A O 1
ATOM 1527 N N . ASP A 1 199 ? -5.249 14.761 19.141 1.00 88.00 199 ASP A N 1
ATOM 1528 C CA . ASP A 1 199 ? -6.136 13.597 19.213 1.00 88.00 199 ASP A CA 1
ATOM 1529 C C . ASP A 1 199 ? -5.875 12.646 18.044 1.00 88.00 199 ASP A C 1
ATOM 1531 O O . ASP A 1 199 ? -5.685 11.450 18.260 1.00 88.00 199 ASP A O 1
ATOM 1535 N N . LEU A 1 200 ? -5.742 13.170 16.816 1.00 88.94 200 LEU A N 1
ATOM 1536 C CA . LEU A 1 200 ? -5.376 12.362 15.643 1.00 88.94 200 LEU A CA 1
ATOM 1537 C C . LEU A 1 200 ? -4.046 11.628 15.849 1.00 88.94 200 LEU A C 1
ATOM 1539 O O . LEU A 1 200 ? -3.942 10.439 15.552 1.00 88.94 200 LEU A O 1
ATOM 1543 N N . SER A 1 201 ? -3.036 12.313 16.391 1.00 88.31 201 SER A N 1
ATOM 1544 C CA . SER A 1 201 ? -1.725 11.722 16.681 1.00 88.31 201 SER A CA 1
ATOM 1545 C C . SER A 1 201 ? -1.801 10.649 17.770 1.00 88.31 201 SER A C 1
ATOM 1547 O O . SER A 1 201 ? -1.189 9.586 17.642 1.00 88.31 201 SER A O 1
ATOM 1549 N N . ALA A 1 202 ? -2.569 10.889 18.836 1.00 89.94 202 ALA A N 1
ATOM 1550 C CA . ALA A 1 202 ? -2.767 9.926 19.914 1.00 89.94 202 ALA A CA 1
ATOM 1551 C C . ALA A 1 202 ? -3.501 8.666 19.430 1.00 89.94 202 ALA A C 1
ATOM 1553 O O . ALA A 1 202 ? -3.083 7.551 19.754 1.00 89.94 202 ALA A O 1
ATOM 1554 N N . ILE A 1 203 ? -4.546 8.837 18.618 1.00 91.44 203 ILE A N 1
ATOM 1555 C CA . ILE A 1 203 ? -5.301 7.742 17.999 1.00 91.44 203 ILE A CA 1
ATOM 1556 C C . ILE A 1 203 ? -4.405 6.942 17.052 1.00 91.44 203 ILE A C 1
ATOM 1558 O O . ILE A 1 203 ? -4.312 5.721 17.179 1.00 91.44 203 ILE A O 1
ATOM 1562 N N . LEU A 1 204 ? -3.685 7.620 16.155 1.00 91.94 204 LEU A N 1
ATOM 1563 C CA . LEU A 1 204 ? -2.802 6.970 15.189 1.00 91.94 204 LEU A CA 1
ATOM 1564 C C . LEU A 1 204 ? -1.743 6.101 15.880 1.00 91.94 204 LEU A C 1
ATOM 1566 O O . LEU A 1 204 ? -1.509 4.975 15.452 1.00 91.94 204 LEU A O 1
ATOM 1570 N N . LYS A 1 205 ? -1.141 6.572 16.980 1.00 92.50 205 LYS A N 1
ATOM 1571 C CA . LYS A 1 205 ? -0.172 5.773 17.753 1.00 92.50 205 LYS A CA 1
ATOM 1572 C C . LYS A 1 205 ? -0.774 4.471 18.285 1.00 92.50 205 LYS A C 1
ATOM 1574 O O . LYS A 1 205 ? -0.104 3.444 18.232 1.00 92.50 205 LYS A O 1
ATOM 1579 N N . LYS A 1 206 ? -2.018 4.502 18.773 1.00 93.12 206 LYS A N 1
ATOM 1580 C CA . LYS A 1 206 ? -2.712 3.302 19.270 1.00 93.12 206 LYS A CA 1
ATOM 1581 C C . LYS A 1 206 ? -3.023 2.321 18.145 1.00 93.12 206 LYS A C 1
ATOM 1583 O O . LYS A 1 206 ? -2.794 1.130 18.310 1.00 93.12 206 LYS A O 1
ATOM 1588 N N . ILE A 1 207 ? -3.465 2.816 16.990 1.00 93.19 207 ILE A N 1
ATOM 1589 C CA . ILE A 1 207 ? -3.745 1.970 15.820 1.00 93.19 207 ILE A CA 1
ATOM 1590 C C . ILE A 1 207 ? -2.458 1.341 15.274 1.00 93.19 207 ILE A C 1
ATOM 1592 O O . ILE A 1 207 ? -2.444 0.156 14.957 1.00 93.19 207 ILE A O 1
ATOM 1596 N N . VAL A 1 208 ? -1.355 2.094 15.211 1.00 93.62 208 VAL A N 1
ATOM 1597 C CA . VAL A 1 208 ? -0.046 1.554 14.801 1.00 93.62 208 VAL A CA 1
ATOM 1598 C C . VAL A 1 208 ? 0.443 0.483 15.778 1.00 93.62 208 VAL A C 1
ATOM 1600 O O . VAL A 1 208 ? 0.964 -0.539 15.343 1.00 93.62 208 VAL A O 1
ATOM 1603 N N . ALA A 1 209 ? 0.263 0.685 17.086 1.00 93.12 209 ALA A N 1
ATOM 1604 C CA . ALA A 1 209 ? 0.593 -0.335 18.079 1.00 93.12 209 ALA A CA 1
ATOM 1605 C C . ALA A 1 209 ? -0.274 -1.594 17.903 1.00 93.12 209 ALA A C 1
ATOM 1607 O O . ALA A 1 209 ? 0.255 -2.703 17.907 1.00 93.12 209 ALA A O 1
ATOM 1608 N N . ALA A 1 210 ? -1.580 -1.427 17.667 1.00 92.75 210 ALA A N 1
ATOM 1609 C CA . ALA A 1 210 ? -2.479 -2.538 17.377 1.00 92.75 210 ALA A CA 1
ATOM 1610 C C . ALA A 1 210 ? -2.033 -3.324 16.133 1.00 92.75 210 ALA A C 1
ATOM 1612 O O . ALA A 1 210 ? -1.899 -4.540 16.219 1.00 92.75 210 ALA A O 1
ATOM 1613 N N . GLU A 1 211 ? -1.701 -2.657 15.018 1.00 93.88 211 GLU A N 1
ATOM 1614 C CA . GLU A 1 211 ? -1.218 -3.308 13.782 1.00 93.88 211 GLU A CA 1
ATOM 1615 C C . GLU A 1 211 ? 0.008 -4.202 14.019 1.00 93.88 211 GLU A C 1
ATOM 1617 O O . GLU A 1 211 ? 0.115 -5.293 13.451 1.00 93.88 211 GLU A O 1
ATOM 1622 N N . GLN A 1 212 ? 0.925 -3.769 14.886 1.00 92.19 212 GLN A N 1
ATOM 1623 C CA . GLN A 1 212 ? 2.133 -4.530 15.198 1.00 92.19 212 GLN A CA 1
ATOM 1624 C C . GLN A 1 212 ? 1.835 -5.789 16.017 1.00 92.19 212 GLN A C 1
ATOM 1626 O O . GLN A 1 212 ? 2.414 -6.845 15.745 1.00 92.19 212 GLN A O 1
ATOM 1631 N N . GLU A 1 213 ? 0.931 -5.693 16.991 1.00 91.69 213 GLU A N 1
ATOM 1632 C CA . GLU A 1 213 ? 0.524 -6.824 17.832 1.00 91.69 213 GLU A CA 1
ATOM 1633 C C . GLU A 1 213 ? -0.349 -7.828 17.060 1.00 91.69 213 GLU A C 1
ATOM 1635 O O . GLU A 1 213 ? -0.213 -9.044 17.229 1.00 91.69 213 GLU A O 1
ATOM 1640 N N . MET A 1 214 ? -1.155 -7.349 16.104 1.00 91.00 214 MET A N 1
ATOM 1641 C CA . MET A 1 214 ? -1.981 -8.186 15.223 1.00 91.00 214 MET A CA 1
ATOM 1642 C C . MET A 1 214 ? -1.176 -9.249 14.475 1.00 91.00 214 MET A C 1
ATOM 1644 O O . MET A 1 214 ? -1.657 -10.365 14.297 1.00 91.00 214 MET A O 1
ATOM 1648 N N . LYS A 1 215 ? 0.063 -8.946 14.062 1.00 86.00 215 LYS A N 1
ATOM 1649 C CA . LYS A 1 215 ? 0.940 -9.886 13.332 1.00 86.00 215 LYS A CA 1
ATOM 1650 C C . LYS A 1 215 ? 1.285 -11.149 14.120 1.00 86.00 215 LYS A C 1
ATOM 1652 O O . LYS A 1 215 ? 1.702 -12.138 13.524 1.00 86.00 215 LYS A O 1
ATOM 1657 N N . LYS A 1 216 ? 1.168 -11.109 15.447 1.00 87.75 216 LYS A N 1
ATOM 1658 C CA . LYS A 1 216 ? 1.557 -12.202 16.349 1.00 87.75 216 LYS A CA 1
ATOM 1659 C C . LYS A 1 216 ? 0.359 -12.864 17.022 1.00 87.75 216 LYS A C 1
ATOM 1661 O O . LYS A 1 216 ? 0.546 -13.790 17.809 1.00 87.75 216 LYS A O 1
ATOM 1666 N N . SER A 1 217 ? -0.852 -12.382 16.755 1.00 87.81 217 SER A N 1
ATOM 1667 C CA . SER A 1 217 ? -2.041 -12.798 17.482 1.00 87.81 217 SER A CA 1
ATOM 1668 C C . SER A 1 217 ? -2.866 -13.833 16.717 1.00 87.81 217 SER A C 1
ATOM 1670 O O . SER A 1 217 ? -3.063 -13.679 15.513 1.00 87.81 217 SER A O 1
ATOM 1672 N N . PRO A 1 218 ? -3.436 -14.838 17.411 1.00 84.31 218 PRO A N 1
ATOM 1673 C CA . PRO A 1 218 ? -4.469 -15.696 16.834 1.00 84.31 218 PRO A CA 1
ATOM 1674 C C . PRO A 1 218 ? -5.800 -14.960 16.598 1.00 84.31 218 PRO A C 1
ATOM 1676 O O . PRO A 1 218 ? -6.635 -15.460 15.852 1.00 84.31 218 PRO A O 1
ATOM 1679 N N . PHE A 1 219 ? -6.000 -13.782 17.203 1.00 87.81 219 PHE A N 1
ATOM 1680 C CA . PHE A 1 219 ? -7.204 -12.960 17.050 1.00 87.81 219 PHE A CA 1
ATOM 1681 C C . PHE A 1 219 ? -6.814 -11.521 16.664 1.00 87.81 219 PHE A C 1
ATOM 1683 O O . PHE A 1 219 ? -6.748 -10.641 17.527 1.00 87.81 219 PHE A O 1
ATOM 1690 N N . PRO A 1 220 ? -6.524 -11.244 15.380 1.00 88.12 220 PRO A N 1
ATOM 1691 C CA . PRO A 1 220 ? -6.069 -9.922 14.953 1.00 88.12 220 PRO A CA 1
ATOM 1692 C C . PRO A 1 220 ? -7.074 -8.802 15.270 1.00 88.12 220 PRO A C 1
ATOM 1694 O O . PRO A 1 220 ? -6.698 -7.800 15.874 1.00 88.12 220 PRO A O 1
ATOM 1697 N N . PHE A 1 221 ? -8.363 -8.983 14.961 1.00 89.38 221 PHE A N 1
ATOM 1698 C CA . PHE A 1 221 ? -9.388 -7.953 15.190 1.00 89.38 221 PHE A CA 1
ATOM 1699 C C . PHE A 1 221 ? -9.520 -7.512 16.657 1.00 89.38 221 PHE A C 1
ATOM 1701 O O . PHE A 1 221 ? -9.784 -6.335 16.900 1.00 89.38 221 PHE A O 1
ATOM 1708 N N . LEU A 1 222 ? -9.212 -8.389 17.622 1.00 91.19 222 LEU A N 1
ATOM 1709 C CA . LEU A 1 222 ? -9.205 -8.054 19.052 1.00 91.19 222 LEU A CA 1
ATOM 1710 C C . LEU A 1 222 ? -8.317 -6.839 19.362 1.00 91.19 222 LEU A C 1
ATOM 1712 O O . LEU A 1 222 ? -8.630 -6.035 20.231 1.00 91.19 222 LEU A O 1
ATOM 1716 N N . HIS A 1 223 ? -7.205 -6.669 18.649 1.00 93.00 223 HIS A N 1
ATOM 1717 C CA . HIS A 1 223 ? -6.280 -5.564 18.907 1.00 93.00 223 HIS A CA 1
ATOM 1718 C C . HIS A 1 223 ? -6.853 -4.222 18.443 1.00 93.00 223 HIS A C 1
ATOM 1720 O O . HIS A 1 223 ? -6.608 -3.198 19.080 1.00 93.00 223 HIS A O 1
ATOM 1726 N N . LEU A 1 224 ? -7.650 -4.222 17.371 1.00 92.69 224 LEU A N 1
ATOM 1727 C CA . LEU A 1 224 ? -8.380 -3.036 16.921 1.00 92.69 224 LEU A CA 1
ATOM 1728 C C . LEU A 1 224 ? -9.554 -2.716 17.849 1.00 92.69 224 LEU A C 1
ATOM 1730 O O . LEU A 1 224 ? -9.809 -1.545 18.119 1.00 92.69 224 LEU A O 1
ATOM 1734 N N . GLU A 1 225 ? -10.227 -3.739 18.377 1.00 93.06 225 GLU A N 1
ATOM 1735 C CA . GLU A 1 225 ? -11.275 -3.591 19.393 1.00 93.06 225 GLU A CA 1
ATOM 1736 C C . GLU A 1 225 ? -10.723 -2.961 20.676 1.00 93.06 225 GLU A C 1
ATOM 1738 O O . GLU A 1 225 ? -11.251 -1.955 21.150 1.00 93.06 225 GLU A O 1
ATOM 1743 N N . LEU A 1 226 ? -9.615 -3.492 21.201 1.00 92.69 226 LEU A N 1
ATOM 1744 C CA . LEU A 1 226 ? -8.934 -2.946 22.378 1.00 92.69 226 LEU A CA 1
ATOM 1745 C C . LEU A 1 226 ? -8.442 -1.516 22.134 1.00 92.69 226 LEU A C 1
ATOM 1747 O O . LEU A 1 226 ? -8.628 -0.648 22.985 1.00 92.69 226 LEU A O 1
ATOM 1751 N N . ALA A 1 227 ? -7.879 -1.239 20.955 1.00 93.12 227 ALA A N 1
ATOM 1752 C CA . ALA A 1 227 ? -7.498 0.120 20.589 1.00 93.12 227 ALA A CA 1
ATOM 1753 C C . ALA A 1 227 ? -8.711 1.064 20.569 1.00 93.12 227 ALA A C 1
ATOM 1755 O O . ALA A 1 227 ? -8.602 2.192 21.049 1.00 93.12 227 ALA A O 1
ATOM 1756 N N . ALA A 1 228 ? -9.864 0.620 20.058 1.00 93.25 228 ALA A N 1
ATOM 1757 C CA . ALA A 1 228 ? -11.093 1.411 20.051 1.00 93.25 228 ALA A CA 1
ATOM 1758 C C . ALA A 1 228 ? -11.592 1.720 21.472 1.00 93.25 228 ALA A C 1
ATOM 1760 O O . ALA A 1 228 ? -11.953 2.867 21.738 1.00 93.25 228 ALA A O 1
ATOM 1761 N N . VAL A 1 229 ? -11.549 0.744 22.390 1.00 93.31 229 VAL A N 1
ATOM 1762 C CA . VAL A 1 229 ? -11.850 0.953 23.821 1.00 93.31 229 VAL A CA 1
ATOM 1763 C C . VAL A 1 229 ? -10.919 2.012 24.401 1.00 93.31 229 VAL A C 1
ATOM 1765 O O . VAL A 1 229 ? -11.379 3.034 24.903 1.00 93.31 229 VAL A O 1
ATOM 1768 N N . ASP A 1 230 ? -9.608 1.830 24.239 1.00 90.94 230 ASP A N 1
ATOM 1769 C CA . ASP A 1 230 ? -8.608 2.752 24.773 1.00 90.94 230 ASP A CA 1
ATOM 1770 C C . ASP A 1 230 ? -8.768 4.175 24.233 1.00 90.94 230 ASP A C 1
ATOM 1772 O O . ASP A 1 230 ? -8.402 5.137 24.912 1.00 90.94 230 ASP A O 1
ATOM 1776 N N . ILE A 1 231 ? -9.176 4.330 22.971 1.00 90.12 231 ILE A N 1
ATOM 1777 C CA . ILE A 1 231 ? -9.401 5.629 22.323 1.00 90.12 231 ILE A CA 1
ATOM 1778 C C . ILE A 1 231 ? -10.628 6.317 22.913 1.00 90.12 231 ILE A C 1
ATOM 1780 O O . ILE A 1 231 ? -10.528 7.488 23.269 1.00 90.12 231 ILE A O 1
ATOM 1784 N N . ILE A 1 232 ? -11.746 5.600 23.012 1.00 89.06 232 ILE A N 1
ATOM 1785 C CA . ILE A 1 232 ? -13.040 6.174 23.385 1.00 89.06 232 ILE A CA 1
ATOM 1786 C C . ILE A 1 232 ? -13.136 6.403 24.899 1.00 89.06 232 ILE A C 1
ATOM 1788 O O . ILE A 1 232 ? -13.673 7.422 25.307 1.00 89.06 232 ILE A O 1
ATOM 1792 N N . GLU A 1 233 ? -12.585 5.519 25.736 1.00 78.94 233 GLU A N 1
ATOM 1793 C CA . GLU A 1 233 ? -12.667 5.648 27.204 1.00 78.94 233 GLU A CA 1
ATOM 1794 C C . GLU A 1 233 ? -11.652 6.632 27.815 1.00 78.94 233 GLU A C 1
ATOM 1796 O O . GLU A 1 233 ? -11.760 6.978 28.991 1.00 78.94 233 GLU A O 1
ATOM 1801 N N . LYS A 1 234 ? -10.646 7.088 27.051 1.00 62.72 234 LYS A N 1
ATOM 1802 C CA . LYS A 1 234 ? -9.696 8.128 27.502 1.00 62.72 234 LYS A CA 1
ATOM 1803 C C . LYS A 1 234 ? -10.139 9.563 27.187 1.00 62.72 234 LYS A C 1
ATOM 1805 O O . LYS A 1 234 ? -9.435 10.481 27.612 1.00 62.72 234 LYS A O 1
ATOM 1810 N N . ASN A 1 235 ? -11.243 9.740 26.464 1.00 48.97 235 ASN A N 1
ATOM 1811 C CA . ASN A 1 235 ? -11.888 11.032 26.207 1.00 48.97 235 ASN A CA 1
ATOM 1812 C C . ASN A 1 235 ? -13.108 11.213 27.112 1.00 48.97 235 ASN A C 1
ATOM 1814 O O . ASN A 1 235 ? -13.379 12.379 27.473 1.00 48.97 235 ASN A O 1
#

Radius of gyration: 22.45 Å; Cα contacts (8 Å, |Δi|>4): 212; chains: 1; bounding box: 61×39×53 Å

Foldseek 3Di:
DDDPVRVVVVLVCLVPPDPPDDDDDDDPCVVPDDVSVVVSDDDDDDDQDDLVRLLVVLVVVLVVVQAAADSLLSLLLSLVCRRPSVSSNVLSVQLCVPVPRYHYNVSSCVRVVQDDLVLLLQLVVCLLVLPLVSNVVSLVVCVVVVRDLLSSLVSNLVLLVQLLQCLVPVVSCVVCVSNDDPVRVVSSVVSSPPDDSVLSVVLSVQSVVLSVVLVVDPDSSVSVSVSSCVSSVVD

Mean predicted aligned error: 6.86 Å

Solvent-accessible surface area (backbone atoms only — not comparable to full-atom values): 13542 Å² total; per-residue (Å²): 130,84,50,74,68,58,50,57,54,50,51,57,43,61,74,62,55,56,97,90,62,83,89,87,88,87,75,96,57,67,86,78,51,57,67,77,56,60,77,66,51,90,87,81,87,83,76,70,48,52,44,64,59,39,29,54,50,51,54,51,51,31,56,76,70,68,31,51,66,39,70,64,22,40,42,50,42,24,56,75,27,75,33,39,60,67,56,28,53,53,50,49,52,56,39,36,74,75,58,45,56,54,40,42,47,65,52,46,30,70,71,69,63,51,73,51,70,63,60,36,51,54,50,49,50,22,58,77,67,57,31,62,74,54,39,49,54,50,54,50,51,39,53,76,71,67,53,59,60,66,60,45,44,50,45,36,52,56,48,52,50,53,47,47,45,41,70,76,37,63,80,53,38,70,78,52,45,69,76,44,54,75,65,55,51,51,55,48,59,58,65,45,67,89,51,53,73,67,56,53,52,56,48,48,53,42,50,54,52,23,52,62,52,28,78,77,42,100,56,38,62,56,34,56,51,52,36,49,49,61,55,43,76,74,108